Protein AF-0000000084370557 (afdb_homodimer)

Radius of gyration: 17.81 Å; Cα contacts (8 Å, |Δi|>4): 713; chains: 2; bounding box: 44×53×44 Å

pLDDT: mean 96.63, std 7.12, range [42.81, 98.94]

Foldseek 3Di:
DDAAEEEEAEAPLFVVLRVLLVVLVVVVVHHYHYPQPVHHDDLLVRLQVQLVVCLVPVRHAYEYEYAAQPNSQVNSVVHPSAAEDEDLALVVLLCCCAQVVHRYYYGHSNRHDSVRSNSSVVSNSPHHHQPDDDVDHSVVSVVVNVVVNVVSCVVVVD/DDAAEEEEAEAPLFVVLRVLLVVLVVVVVHHYHYPQPVHHDDLLVRLQVQLVVCLVPVRHAYEYEYAAQPNSQVNSVVHPSAAEDEDLALVVLLCCCAQVVHRYYYGHSNRHDSVRSNSSVVSNSPHHHQPDDDVDHSVVSVVVNVVVNVVSCVVVVD

Organism: NCBI:txid1354337

Solvent-accessible surface area (backbone atoms only — not comparable to full-atom values): 15348 Å² total; per-residue (Å²): 128,86,73,53,44,34,37,32,32,16,6,72,56,2,35,67,43,45,51,50,43,48,52,56,39,46,76,71,68,42,50,74,48,55,81,29,74,92,46,57,47,56,31,40,56,32,10,39,55,50,19,51,51,33,37,76,35,75,76,37,35,35,39,37,20,12,45,69,4,50,57,22,23,41,37,14,16,51,34,65,84,32,36,39,34,55,38,92,44,49,67,48,28,23,41,33,17,21,56,60,53,33,44,24,43,18,30,15,35,76,76,48,51,57,70,55,46,45,50,17,52,49,36,28,70,69,42,43,66,43,50,92,53,88,92,52,54,44,66,58,33,54,49,46,54,53,49,43,52,52,52,44,51,62,72,61,58,121,128,88,74,53,44,34,38,32,32,16,7,73,57,2,34,66,43,45,50,48,42,48,52,56,40,46,74,70,68,43,50,75,47,55,81,30,74,93,46,57,47,57,32,40,56,33,11,40,54,51,20,50,52,33,39,76,33,73,77,37,35,34,40,37,20,12,46,69,4,50,57,22,24,42,38,17,15,51,34,66,84,33,38,39,33,56,39,90,42,49,67,49,28,24,42,34,18,20,58,63,53,34,45,24,43,17,30,14,36,76,76,48,52,58,71,56,46,46,50,18,52,50,38,28,70,71,43,43,66,43,51,93,53,89,91,51,55,44,67,58,32,52,49,46,52,52,49,44,52,53,52,45,51,65,72,60,58,119

InterPro domains:
  IPR003500 Sugar-phosphate isomerase, RpiB/LacA/LacB family [PF02502] (6-132)
  IPR003500 Sugar-phosphate isomerase, RpiB/LacA/LacB family [PIRSF005384] (5-132)
  IPR003500 Sugar-phosphate isomerase, RpiB/LacA/LacB family [PTHR30345] (4-133)
  IPR003500 Sugar-phosphate isomerase, RpiB/LacA/LacB family [TIGR00689] (6-132)
  IPR036569 Sugar-phosphate isomerase, RpiB/LacA/LacB superfamily [G3DSA:3.40.1400.10] (1-141)
  IPR036569 Sugar-phosphate isomerase, RpiB/LacA/LacB superfamily [SSF89623] (5-135)

Nearest PDB structures (foldseek):
  1nn4-assembly1_A  TM=9.152E-01  e=2.620E-13  Escherichia coli
  2vvr-assembly1_A  TM=9.218E-01  e=1.579E-12  Escherichia coli K-12
  4lfk-assembly1_B  TM=9.090E-01  e=1.484E-12  Lacticaseibacillus rhamnosus Lc 705
  4lfk-assembly1_A  TM=9.296E-01  e=1.749E-10  Lacticaseibacillus rhamnosus Lc 705
  3k7p-assembly1_A  TM=8.519E-01  e=9.416E-11  Trypanosoma cruzi strain CL Brener

Secondary structure (DSSP, 8-state):
-PPPEEEEEE-GGGHHHHHHHHHHHHHTT-EEEETTTT----HHHHHHHHHHHHHH-TTSEEEEEESSSHHHHHHHTTSTT--EEE-SSHHHHHHHHHHH--SEEEEETTT--HHHHHHHHHHHHH--TT-S-SSS-HHHHHHHHHHHHHHHHHHH--/-PPPEEEEEE-GGGHHHHHHHHHHHHHTT-EEEETTTT----HHHHHHHHHHHHHH-TTSEEEEEESSSHHHHHHHTTSTT--EEE-SSHHHHHHHHHHH--SEEEEETTT--HHHHHHHHHHHHH--TT-S-SSS-HHHHHHHHHHHHHHHHHHH--

Structure (mmCIF, N/CA/C/O backbone):
data_AF-0000000084370557-model_v1
#
loop_
_entity.id
_entity.type
_entity.pdbx_description
1 polymer 'Ribose 5-phosphate isomerase B'
#
loop_
_atom_site.group_PDB
_atom_site.id
_atom_site.type_symbol
_atom_site.label_atom_id
_atom_site.label_alt_id
_atom_site.label_comp_id
_atom_site.label_asym_id
_atom_site.label_entity_id
_atom_site.label_seq_id
_atom_site.pdbx_PDB_ins_code
_atom_site.Cartn_x
_atom_site.Cartn_y
_atom_site.Cartn_z
_atom_site.occupancy
_atom_site.B_iso_or_equiv
_atom_site.auth_seq_id
_atom_site.auth_comp_id
_atom_site.auth_asym_id
_atom_site.auth_atom_id
_atom_site.pdbx_PDB_model_num
ATOM 1 N N . MET A 1 1 ? 9.086 25.75 12.047 1 47.47 1 MET A N 1
ATOM 2 C CA . MET A 1 1 ? 8.812 25.312 10.68 1 47.47 1 MET A CA 1
ATOM 3 C C . MET A 1 1 ? 7.312 25.141 10.453 1 47.47 1 MET A C 1
ATOM 5 O O . MET A 1 1 ? 6.602 24.641 11.328 1 47.47 1 MET A O 1
ATOM 9 N N . GLU A 1 2 ? 6.703 25.906 9.453 1 65.69 2 GLU A N 1
ATOM 10 C CA . GLU A 1 2 ? 5.258 25.922 9.258 1 65.69 2 GLU A CA 1
ATOM 11 C C . GLU A 1 2 ? 4.711 24.516 9.023 1 65.69 2 GLU A C 1
ATOM 13 O O . GLU A 1 2 ? 5.297 23.734 8.273 1 65.69 2 GLU A O 1
ATOM 18 N N . LYS A 1 3 ? 3.795 24.109 9.898 1 83.56 3 LYS A N 1
ATOM 19 C CA . LYS A 1 3 ? 3.188 22.781 9.797 1 83.56 3 LYS A CA 1
ATOM 20 C C . LYS A 1 3 ? 2.408 22.625 8.492 1 83.56 3 LYS A C 1
ATOM 22 O O . LYS A 1 3 ? 1.745 23.562 8.047 1 83.56 3 LYS A O 1
ATOM 27 N N . LYS A 1 4 ? 2.531 21.531 7.938 1 88.06 4 LYS A N 1
ATOM 28 C CA . LYS A 1 4 ? 1.896 21.234 6.656 1 88.06 4 LYS A CA 1
ATOM 29 C C . LYS A 1 4 ? 0.385 21.094 6.812 1 88.06 4 LYS A C 1
ATOM 31 O O . LYS A 1 4 ? -0.101 20.703 7.875 1 88.06 4 LYS A O 1
ATOM 36 N N . ILE A 1 5 ? -0.342 21.516 5.793 1 97.56 5 ILE A N 1
ATOM 37 C CA . ILE A 1 5 ? -1.774 21.25 5.719 1 97.56 5 ILE A CA 1
ATOM 38 C C . ILE A 1 5 ? -2.012 19.75 5.527 1 97.56 5 ILE A C 1
ATOM 40 O O . ILE A 1 5 ? -1.356 19.109 4.703 1 97.56 5 ILE A O 1
ATOM 44 N N . ILE A 1 6 ? -2.943 19.188 6.273 1 98.75 6 ILE A N 1
ATOM 45 C CA . ILE A 1 6 ? -3.26 17.766 6.211 1 98.75 6 ILE A CA 1
ATOM 46 C C . ILE A 1 6 ? -4.641 17.562 5.59 1 98.75 6 ILE A C 1
ATOM 48 O O . ILE A 1 6 ? -5.625 18.141 6.059 1 98.75 6 ILE A O 1
ATOM 52 N N . ILE A 1 7 ? -4.707 16.844 4.527 1 98.94 7 ILE A N 1
ATOM 53 C CA . ILE A 1 7 ? -5.957 16.422 3.898 1 98.94 7 ILE A CA 1
ATOM 54 C C . ILE A 1 7 ? -6.344 15.039 4.402 1 98.94 7 ILE A C 1
ATOM 56 O O . ILE A 1 7 ? -5.535 14.109 4.367 1 98.94 7 ILE A O 1
ATOM 60 N N . MET A 1 8 ? -7.59 14.867 4.902 1 98.75 8 MET A N 1
ATOM 61 C CA . MET A 1 8 ? -7.93 13.539 5.395 1 98.75 8 MET A CA 1
ATOM 62 C C . MET A 1 8 ? -9.32 13.125 4.93 1 98.75 8 MET A C 1
ATOM 64 O O . MET A 1 8 ? -10.133 13.969 4.547 1 98.75 8 MET A O 1
ATOM 68 N N . GLY A 1 9 ? -9.57 11.867 4.812 1 98.94 9 GLY A N 1
ATOM 69 C CA . GLY A 1 9 ? -10.852 11.25 4.5 1 98.94 9 GLY A CA 1
ATOM 70 C C . GLY A 1 9 ? -10.945 9.812 4.965 1 98.94 9 GLY A C 1
ATOM 71 O O . GLY A 1 9 ? -9.93 9.195 5.301 1 98.94 9 GLY A O 1
ATOM 72 N N . ALA A 1 10 ? -12.219 9.32 5.074 1 98.94 10 ALA A N 1
ATOM 73 C CA . ALA A 1 10 ? -12.414 7.953 5.562 1 98.94 10 ALA A CA 1
ATOM 74 C C . ALA A 1 10 ? -13.672 7.328 4.969 1 98.94 10 ALA A C 1
ATOM 76 O O . ALA A 1 10 ? -14.633 8.031 4.645 1 98.94 10 ALA A O 1
ATOM 77 N N . ASP A 1 11 ? -13.57 6.094 4.809 1 98.5 11 ASP A N 1
ATOM 78 C CA . ASP A 1 11 ? -14.805 5.336 4.582 1 98.5 11 ASP A CA 1
ATOM 79 C C . ASP A 1 11 ? -15.508 5.023 5.902 1 98.5 11 ASP A C 1
ATOM 81 O O . ASP A 1 11 ? -15.062 5.465 6.965 1 98.5 11 ASP A O 1
ATOM 85 N N . PRO A 1 12 ? -16.625 4.305 5.875 1 98.12 12 PRO A N 1
ATOM 86 C CA . PRO A 1 12 ? -17.359 4.074 7.117 1 98.12 12 PRO A CA 1
ATOM 87 C C . PRO A 1 12 ? -16.531 3.348 8.172 1 98.12 12 PRO A C 1
ATOM 89 O O . PRO A 1 12 ? -16.594 3.693 9.359 1 98.12 12 PRO A O 1
ATOM 92 N N . SER A 1 13 ? -15.734 2.4 7.773 1 97.81 13 SER A N 1
ATOM 93 C CA . SER A 1 13 ? -14.984 1.581 8.727 1 97.81 13 SER A CA 1
ATOM 94 C C . SER A 1 13 ? -13.828 2.365 9.344 1 97.81 13 SER A C 1
ATOM 96 O O . SER A 1 13 ? -13.344 2.02 10.422 1 97.81 13 SER A O 1
ATOM 98 N N . GLY A 1 14 ? -13.352 3.381 8.672 1 98.56 14 GLY A N 1
ATOM 99 C CA . GLY A 1 14 ? -12.227 4.168 9.156 1 98.56 14 GLY A CA 1
ATOM 100 C C . GLY A 1 14 ? -12.648 5.504 9.75 1 98.56 14 GLY A C 1
ATOM 101 O O . GLY A 1 14 ? -11.805 6.289 10.18 1 98.56 14 GLY A O 1
ATOM 102 N N . TYR A 1 15 ? -13.938 5.746 9.836 1 98.81 15 TYR A N 1
ATOM 103 C CA . TYR A 1 15 ? -14.453 7.078 10.125 1 98.81 15 TYR A CA 1
ATOM 104 C C . TYR A 1 15 ? -14.125 7.492 11.555 1 98.81 15 TYR A C 1
ATOM 106 O O . TYR A 1 15 ? -13.656 8.609 11.789 1 98.81 15 TYR A O 1
ATOM 114 N N . GLU A 1 16 ? -14.32 6.664 12.5 1 98.62 16 GLU A N 1
ATOM 115 C CA . GLU A 1 16 ? -14.031 6.973 13.898 1 98.62 16 GLU A CA 1
ATOM 116 C C . GLU A 1 16 ? -12.531 7.16 14.125 1 98.62 16 GLU A C 1
ATOM 118 O O . GLU A 1 16 ? -12.117 8.047 14.875 1 98.62 16 GLU A O 1
ATOM 123 N N . LEU A 1 17 ? -11.773 6.305 13.508 1 98.88 17 LEU A N 1
ATOM 124 C CA . LEU A 1 17 ? -10.32 6.434 13.609 1 98.88 17 LEU A CA 1
ATOM 125 C C . LEU A 1 17 ? -9.852 7.773 13.055 1 98.88 17 LEU A C 1
ATOM 127 O O . LEU A 1 17 ? -9.008 8.438 13.648 1 98.88 17 LEU A O 1
ATOM 131 N N . LYS A 1 18 ? -10.398 8.133 11.875 1 98.88 18 LYS A N 1
ATOM 132 C CA . LYS A 1 18 ? -10.086 9.422 11.273 1 98.88 18 LYS A CA 1
ATOM 133 C C . LYS A 1 18 ? -10.398 10.562 12.242 1 98.88 18 LYS A C 1
ATOM 135 O O . LYS A 1 18 ? -9.586 11.477 12.422 1 98.88 18 LYS A O 1
ATOM 140 N N . ASN A 1 19 ? -11.523 10.523 12.852 1 98.88 19 ASN A N 1
ATOM 141 C CA . ASN A 1 19 ? -11.93 11.586 13.766 1 98.88 19 ASN A CA 1
ATOM 142 C C . ASN A 1 19 ? -10.992 11.672 14.977 1 98.88 19 ASN A C 1
ATOM 144 O O . ASN A 1 19 ? -10.688 12.766 15.445 1 98.88 19 ASN A O 1
ATOM 148 N N . SER A 1 20 ? -10.602 10.547 15.5 1 98.88 20 SER A N 1
ATOM 149 C CA . SER A 1 20 ? -9.648 10.523 16.609 1 98.88 20 SER A CA 1
ATOM 150 C C . SER A 1 20 ? -8.328 11.172 16.219 1 98.88 20 SER A C 1
ATOM 152 O O . SER A 1 20 ? -7.785 11.984 16.953 1 98.88 20 SER A O 1
ATOM 154 N N . VAL A 1 21 ? -7.816 10.781 15.062 1 98.88 21 VAL A N 1
ATOM 155 C CA . VAL A 1 21 ? -6.559 11.336 14.57 1 98.88 21 VAL A CA 1
ATOM 156 C C . VAL A 1 21 ? -6.719 12.828 14.312 1 98.88 21 VAL A C 1
ATOM 158 O O . VAL A 1 21 ? -5.816 13.617 14.617 1 98.88 21 VAL A O 1
ATOM 161 N N . LYS A 1 22 ? -7.836 13.203 13.742 1 98.81 22 LYS A N 1
ATOM 162 C CA . LYS A 1 22 ? -8.125 14.617 13.492 1 98.81 22 LYS A CA 1
ATOM 163 C C . LYS A 1 22 ? -8.055 15.43 14.781 1 98.81 22 LYS A C 1
ATOM 165 O O . LYS A 1 22 ? -7.398 16.469 14.828 1 98.81 22 LYS A O 1
ATOM 170 N N . GLU A 1 23 ? -8.711 14.969 15.766 1 98.69 23 GLU A N 1
ATOM 171 C CA . GLU A 1 23 ? -8.711 15.664 17.047 1 98.69 23 GLU A CA 1
ATOM 172 C C . GLU A 1 23 ? -7.297 15.773 17.609 1 98.69 23 GLU A C 1
ATOM 174 O O . GLU A 1 23 ? -6.91 16.828 18.125 1 98.69 23 GLU A O 1
ATOM 179 N N . HIS A 1 24 ? -6.586 14.703 17.562 1 98.81 24 HIS A N 1
ATOM 180 C CA . HIS A 1 24 ? -5.211 14.648 18.047 1 98.81 24 HIS A CA 1
ATOM 181 C C . HIS A 1 24 ? -4.348 15.703 17.359 1 98.81 24 HIS A C 1
ATOM 183 O O . HIS A 1 24 ? -3.582 16.406 18.016 1 98.81 24 HIS A O 1
ATOM 189 N N . LEU A 1 25 ? -4.473 15.82 16.031 1 98.5 25 LEU A N 1
ATOM 190 C CA . LEU A 1 25 ? -3.629 16.719 15.25 1 98.5 25 LEU A CA 1
ATOM 191 C C . LEU A 1 25 ? -4.078 18.172 15.414 1 98.5 25 LEU A C 1
ATOM 193 O O . LEU A 1 25 ? -3.256 19.078 15.398 1 98.5 25 LEU A O 1
ATOM 197 N N . LEU A 1 26 ? -5.402 18.375 15.508 1 98.44 26 LEU A N 1
ATOM 198 C CA . LEU A 1 26 ? -5.898 19.703 15.805 1 98.44 26 LEU A CA 1
ATOM 199 C C . LEU A 1 26 ? -5.324 20.219 17.125 1 98.44 26 LEU A C 1
ATOM 201 O O . LEU A 1 26 ? -4.945 21.391 17.219 1 98.44 26 LEU A O 1
ATOM 205 N N . ALA A 1 27 ? -5.266 19.391 18.094 1 98.12 27 ALA A N 1
ATOM 206 C CA . ALA A 1 27 ? -4.707 19.75 19.391 1 98.12 27 ALA A CA 1
ATOM 207 C C . ALA A 1 27 ? -3.232 20.125 19.281 1 98.12 27 ALA A C 1
ATOM 209 O O . ALA A 1 27 ? -2.697 20.844 20.125 1 98.12 27 ALA A O 1
ATOM 210 N N . LYS A 1 28 ? -2.578 19.672 18.297 1 97.38 28 LYS A N 1
ATOM 211 C CA . LYS A 1 28 ? -1.174 19.984 18.047 1 97.38 28 LYS A CA 1
ATOM 212 C C . LYS A 1 28 ? -1.031 21.141 17.047 1 97.38 28 LYS A C 1
ATOM 214 O O . LYS A 1 28 ? 0.064 21.391 16.547 1 97.38 28 LYS A O 1
ATOM 219 N N . ASN A 1 29 ? -2.121 21.734 16.609 1 96.75 29 ASN A N 1
ATOM 220 C CA . ASN A 1 29 ? -2.191 22.969 15.828 1 96.75 29 ASN A CA 1
ATOM 221 C C . ASN A 1 29 ? -1.896 22.719 14.352 1 96.75 29 ASN A C 1
ATOM 223 O O . ASN A 1 29 ? -1.297 23.562 13.68 1 96.75 29 ASN A O 1
ATOM 227 N N . TYR A 1 30 ? -2.193 21.5 13.867 1 98 30 TYR A N 1
ATOM 228 C CA . TYR A 1 30 ? -2.186 21.266 12.43 1 98 30 TYR A CA 1
ATOM 229 C C . TYR A 1 30 ? -3.451 21.828 11.781 1 98 30 TYR A C 1
ATOM 231 O O . TYR A 1 30 ? -4.504 21.891 12.414 1 98 30 TYR A O 1
ATOM 239 N N . THR A 1 31 ? -3.285 22.281 10.531 1 98.12 31 THR A N 1
ATOM 240 C CA . THR A 1 31 ? -4.453 22.609 9.719 1 98.12 31 THR A CA 1
ATOM 241 C C . THR A 1 31 ? -4.988 21.375 9.016 1 98.12 31 THR A C 1
ATOM 243 O O . THR A 1 31 ? -4.25 20.703 8.289 1 98.12 31 THR A O 1
ATOM 246 N N . ILE A 1 32 ? -6.289 21.094 9.242 1 98.31 32 ILE A N 1
ATOM 247 C CA . ILE A 1 32 ? -6.863 19.859 8.727 1 98.31 32 ILE A CA 1
ATOM 248 C C . ILE A 1 32 ? -7.977 20.188 7.734 1 98.31 32 ILE A C 1
ATOM 250 O O . ILE A 1 32 ? -8.867 20.984 8.031 1 98.31 32 ILE A O 1
ATOM 254 N N . LYS A 1 33 ? -7.898 19.688 6.602 1 98.62 33 LYS A N 1
ATOM 255 C CA . LYS A 1 33 ? -9 19.625 5.652 1 98.62 33 LYS A CA 1
ATOM 256 C C . LYS A 1 33 ? -9.562 18.203 5.547 1 98.62 33 LYS A C 1
ATOM 258 O O . LYS A 1 33 ? -8.977 17.359 4.867 1 98.62 33 LYS A O 1
ATOM 263 N N . ASP A 1 34 ? -10.695 18.016 6.117 1 98.81 34 ASP A N 1
ATOM 264 C CA . ASP A 1 34 ? -11.375 16.734 6.148 1 98.81 34 ASP A CA 1
ATOM 265 C C . ASP A 1 34 ? -12.438 16.641 5.055 1 98.81 34 ASP A C 1
ATOM 267 O O . ASP A 1 34 ? -13.516 17.234 5.18 1 98.81 34 ASP A O 1
ATOM 271 N N . ILE A 1 35 ? -12.258 15.844 4.059 1 98.81 35 ILE A N 1
ATOM 272 C CA . ILE A 1 35 ? -13.172 15.805 2.922 1 98.81 35 ILE A CA 1
ATOM 273 C C . ILE A 1 35 ? -14.398 14.961 3.27 1 98.81 35 ILE A C 1
ATOM 275 O O . ILE A 1 35 ? -15.336 14.875 2.48 1 98.81 35 ILE A O 1
ATOM 279 N N . THR A 1 36 ? -14.375 14.32 4.383 1 98.88 36 THR A N 1
ATOM 280 C CA . THR A 1 36 ? -15.508 13.523 4.824 1 98.88 36 THR A CA 1
ATOM 281 C C . THR A 1 36 ? -16.094 14.07 6.121 1 98.88 36 THR A C 1
ATOM 283 O O . THR A 1 36 ? -16.562 13.312 6.969 1 98.88 36 THR A O 1
ATOM 286 N N . GLU A 1 37 ? -15.945 15.305 6.352 1 97.88 37 GLU A N 1
ATOM 287 C CA . GLU A 1 37 ? -16.453 15.961 7.555 1 97.88 37 GLU A CA 1
ATOM 288 C C . GLU A 1 37 ? -17.953 15.719 7.73 1 97.88 37 GLU A C 1
ATOM 290 O O . GLU A 1 37 ? -18.422 15.547 8.852 1 97.88 37 GLU A O 1
ATOM 295 N N . SER A 1 38 ? -18.688 15.68 6.66 1 97.75 38 SER A N 1
ATOM 296 C CA . SER A 1 38 ? -20.141 15.562 6.703 1 97.75 38 SER A CA 1
ATOM 297 C C . SER A 1 38 ? -20.562 14.102 6.707 1 97.75 38 SER A C 1
ATOM 299 O O . SER A 1 38 ? -21.766 13.805 6.754 1 97.75 38 SER A O 1
ATOM 301 N N . GLY A 1 39 ? -19.656 13.156 6.617 1 98.31 39 GLY A N 1
ATOM 302 C CA . GLY A 1 39 ? -19.953 11.727 6.609 1 98.31 39 GLY A CA 1
ATOM 303 C C . GLY A 1 39 ? -19.016 10.938 5.719 1 98.31 39 GLY A C 1
ATOM 304 O O . GLY A 1 39 ? -18.469 11.469 4.746 1 98.31 39 GLY A O 1
ATOM 305 N N . PRO A 1 40 ? -18.906 9.719 6.043 1 98.31 40 PRO A N 1
ATOM 306 C CA . PRO A 1 40 ? -18 8.883 5.262 1 98.31 40 PRO A CA 1
ATOM 307 C C . PRO A 1 40 ? -18.5 8.633 3.84 1 98.31 40 PRO A C 1
ATOM 309 O O . PRO A 1 40 ? -19.688 8.773 3.568 1 98.31 40 PRO A O 1
ATOM 312 N N . ILE A 1 41 ? -17.594 8.406 2.924 1 98.12 41 ILE A N 1
ATOM 313 C CA . ILE A 1 41 ? -17.859 7.934 1.571 1 98.12 41 ILE A CA 1
ATOM 314 C C . ILE A 1 41 ? -17.078 6.648 1.302 1 98.12 41 ILE A C 1
ATOM 316 O O . ILE A 1 41 ? -16.391 6.145 2.184 1 98.12 41 ILE A O 1
ATOM 320 N N . GLY A 1 42 ? -17.25 6.051 0.116 1 97.5 42 GLY A N 1
ATOM 321 C CA . GLY A 1 42 ? -16.578 4.805 -0.197 1 97.5 42 GLY A CA 1
ATOM 322 C C . GLY A 1 42 ? -15.062 4.941 -0.213 1 97.5 42 GLY A C 1
ATOM 323 O O . GLY A 1 42 ? -14.531 6.004 -0.535 1 97.5 42 GLY A O 1
ATOM 324 N N . TYR A 1 43 ? -14.398 3.877 0.16 1 98.31 43 TYR A N 1
ATOM 325 C CA . TYR A 1 43 ? -12.953 3.924 0.298 1 98.31 43 TYR A CA 1
ATOM 326 C C . TYR A 1 43 ? -12.289 4.344 -1.01 1 98.31 43 TYR A C 1
ATOM 328 O O . TYR A 1 43 ? -11.281 5.047 -1.005 1 98.31 43 TYR A O 1
ATOM 336 N N . CYS A 1 44 ? -12.797 3.828 -2.145 1 98.31 44 CYS A N 1
ATOM 337 C CA . CYS A 1 44 ? -12.211 4.172 -3.436 1 98.31 44 CYS A CA 1
ATOM 338 C C . CYS A 1 44 ? -12.273 5.676 -3.682 1 98.31 44 CYS A C 1
ATOM 340 O O . CYS A 1 44 ? -11.305 6.277 -4.145 1 98.31 44 CYS A O 1
ATOM 342 N N . ASP A 1 45 ? -13.398 6.277 -3.363 1 98.38 45 ASP A N 1
ATOM 343 C CA . ASP A 1 45 ? -13.586 7.715 -3.525 1 98.38 45 ASP A CA 1
ATOM 344 C C . ASP A 1 45 ? -12.68 8.5 -2.576 1 98.38 45 ASP A C 1
ATOM 346 O O . ASP A 1 45 ? -12.172 9.562 -2.93 1 98.38 45 ASP A O 1
ATOM 350 N N . VAL A 1 46 ? -12.539 7.984 -1.375 1 98.88 46 VAL A N 1
ATOM 351 C CA . VAL A 1 46 ? -11.648 8.625 -0.416 1 98.88 46 VAL A CA 1
ATOM 352 C C . VAL A 1 46 ? -10.234 8.695 -0.989 1 98.88 46 VAL A C 1
ATOM 354 O O . VAL A 1 46 ? -9.625 9.773 -1.035 1 98.88 46 VAL A O 1
ATOM 357 N N . GLY A 1 47 ? -9.688 7.504 -1.368 1 98.88 47 GLY A N 1
ATOM 358 C CA . GLY A 1 47 ? -8.352 7.465 -1.946 1 98.88 47 GLY A CA 1
ATOM 359 C C . GLY A 1 47 ? -8.211 8.344 -3.174 1 98.88 47 GLY A C 1
ATOM 360 O O . GLY A 1 47 ? -7.199 9.039 -3.334 1 98.88 47 GLY A O 1
ATOM 361 N N . ASP A 1 48 ? -9.211 8.328 -4.012 1 98.81 48 ASP A N 1
ATOM 362 C CA . ASP A 1 48 ? -9.219 9.102 -5.25 1 98.81 48 ASP A CA 1
ATOM 363 C C . ASP A 1 48 ? -9.164 10.602 -4.969 1 98.81 48 ASP A C 1
ATOM 365 O O . ASP A 1 48 ? -8.305 11.305 -5.508 1 98.81 48 ASP A O 1
ATOM 369 N N . LYS A 1 49 ? -10.055 11.086 -4.105 1 98.81 49 LYS A N 1
ATOM 370 C CA . LYS A 1 49 ? -10.18 12.516 -3.842 1 98.81 49 LYS A CA 1
ATOM 371 C C . LYS A 1 49 ? -8.977 13.039 -3.072 1 98.81 49 LYS A C 1
ATOM 373 O O . LYS A 1 49 ? -8.422 14.086 -3.414 1 98.81 49 LYS A O 1
ATOM 378 N N . VAL A 1 50 ? -8.539 12.344 -2.031 1 98.88 50 VAL A N 1
ATOM 379 C CA . VAL A 1 50 ? -7.363 12.773 -1.287 1 98.88 50 VAL A CA 1
ATOM 380 C C . VAL A 1 50 ? -6.129 12.695 -2.188 1 98.88 50 VAL A C 1
ATOM 382 O O . VAL A 1 50 ? -5.305 13.617 -2.197 1 98.88 50 VAL A O 1
ATOM 385 N N . GLY A 1 51 ? -5.984 11.578 -2.932 1 98.75 51 GLY A N 1
ATOM 386 C CA . GLY A 1 51 ? -4.879 11.422 -3.861 1 98.75 51 GLY A CA 1
ATOM 387 C C . GLY A 1 51 ? -4.809 12.531 -4.895 1 98.75 51 GLY A C 1
ATOM 388 O O . GLY A 1 51 ? -3.729 13.039 -5.195 1 98.75 51 GLY A O 1
ATOM 389 N N . GLU A 1 52 ? -5.949 12.867 -5.426 1 98.62 52 GLU A N 1
ATOM 390 C CA . GLU A 1 52 ? -6.008 13.938 -6.41 1 98.62 52 GLU A CA 1
ATOM 391 C C . GLU A 1 52 ? -5.504 15.258 -5.828 1 98.62 52 GLU A C 1
ATOM 393 O O . GLU A 1 52 ? -4.719 15.961 -6.465 1 98.62 52 GLU A O 1
ATOM 398 N N . ILE A 1 53 ? -5.992 15.609 -4.656 1 98.75 53 ILE A N 1
ATOM 399 C CA . ILE A 1 53 ? -5.594 16.859 -4 1 98.75 53 ILE A CA 1
ATOM 400 C C . ILE A 1 53 ? -4.086 16.844 -3.748 1 98.75 53 ILE A C 1
ATOM 402 O O . ILE A 1 53 ? -3.398 17.828 -4.031 1 98.75 53 ILE A O 1
ATOM 406 N N . ILE A 1 54 ? -3.566 15.758 -3.262 1 98.62 54 ILE A N 1
ATOM 407 C CA . ILE A 1 54 ? -2.145 15.656 -2.955 1 98.62 54 ILE A CA 1
ATOM 408 C C . ILE A 1 54 ? -1.331 15.742 -4.246 1 98.62 54 ILE A C 1
ATOM 410 O O . ILE A 1 54 ? -0.259 16.344 -4.27 1 98.62 54 ILE A O 1
ATOM 414 N N . SER A 1 55 ? -1.796 15.055 -5.293 1 98.06 55 SER A N 1
ATOM 415 C CA . SER A 1 55 ? -1.121 15.086 -6.586 1 98.06 55 SER A CA 1
ATOM 416 C C . SER A 1 55 ? -0.944 16.516 -7.082 1 98.06 55 SER A C 1
ATOM 418 O O . SER A 1 55 ? 0.098 16.859 -7.645 1 98.06 55 SER A O 1
ATOM 420 N N . GLU A 1 56 ? -1.927 17.344 -6.855 1 97.62 56 GLU A N 1
ATOM 421 C CA . GLU A 1 56 ? -1.94 18.734 -7.324 1 97.62 56 GLU A CA 1
ATOM 422 C C . GLU A 1 56 ? -1.21 19.641 -6.352 1 97.62 56 GLU A C 1
ATOM 424 O O . GLU A 1 56 ? -0.748 20.719 -6.734 1 97.62 56 GLU A O 1
ATOM 429 N N . HIS A 1 57 ? -1.164 19.266 -5.113 1 97.56 57 HIS A N 1
ATOM 430 C CA . HIS A 1 57 ? -0.566 20.062 -4.051 1 97.56 57 HIS A CA 1
ATOM 431 C C . HIS A 1 57 ? 0.475 19.266 -3.279 1 97.56 57 HIS A C 1
ATOM 433 O O . HIS A 1 57 ? 0.232 18.859 -2.139 1 97.56 57 HIS A O 1
ATOM 439 N N . PRO A 1 58 ? 1.617 19.141 -3.916 1 94.12 58 PRO A N 1
ATOM 440 C CA . PRO A 1 58 ? 2.654 18.297 -3.33 1 94.12 58 PRO A CA 1
ATOM 441 C C . PRO A 1 58 ? 3.141 18.812 -1.975 1 94.12 58 PRO A C 1
ATOM 443 O O . PRO A 1 58 ? 3.861 18.094 -1.267 1 94.12 58 PRO A O 1
ATOM 446 N N . GLU A 1 59 ? 2.756 20 -1.582 1 95.56 59 GLU A N 1
ATOM 447 C CA . GLU A 1 59 ? 3.154 20.547 -0.294 1 95.56 59 GLU A CA 1
ATOM 448 C C . GLU A 1 59 ? 2.256 20.047 0.83 1 95.56 59 GLU A C 1
ATOM 450 O O . GLU A 1 59 ? 2.574 20.203 2.01 1 95.56 59 GLU A O 1
ATOM 455 N N . TYR A 1 60 ? 1.062 19.469 0.524 1 98.19 60 TYR A N 1
ATOM 456 C CA . TYR A 1 60 ? 0.143 18.938 1.523 1 98.19 60 TYR A CA 1
ATOM 457 C C . TYR A 1 60 ? 0.51 17.5 1.889 1 98.19 60 TYR A C 1
ATOM 459 O O . TYR A 1 60 ? 1.329 16.875 1.215 1 98.19 60 TYR A O 1
ATOM 467 N N . VAL A 1 61 ? -0.031 17.016 3.008 1 98.69 61 VAL A N 1
ATOM 468 C CA . VAL A 1 61 ? 0.086 15.633 3.457 1 98.69 61 VAL A CA 1
ATOM 469 C C . VAL A 1 61 ? -1.3 14.992 3.531 1 98.69 61 VAL A C 1
ATOM 471 O O . VAL A 1 61 ? -2.271 15.648 3.922 1 98.69 61 VAL A O 1
ATOM 474 N N . GLY A 1 62 ? -1.378 13.805 3.115 1 98.88 62 GLY A N 1
ATOM 475 C CA . GLY A 1 62 ? -2.656 13.109 3.15 1 98.88 62 GLY A CA 1
ATOM 476 C C . GLY A 1 62 ? -2.711 12.008 4.195 1 98.88 62 GLY A C 1
ATOM 477 O O . GLY A 1 62 ? -1.74 11.273 4.379 1 98.88 62 GLY A O 1
ATOM 478 N N . PHE A 1 63 ? -3.801 11.898 4.93 1 98.94 63 PHE A N 1
ATOM 479 C CA . PHE A 1 63 ? -4.148 10.766 5.77 1 98.94 63 PHE A CA 1
ATOM 480 C C . PHE A 1 63 ? -5.488 10.164 5.352 1 98.94 63 PHE A C 1
ATOM 482 O O . PHE A 1 63 ? -6.492 10.875 5.277 1 98.94 63 PHE A O 1
ATOM 489 N N . ALA A 1 64 ? -5.531 8.922 5.055 1 98.94 64 ALA A N 1
ATOM 490 C CA . ALA A 1 64 ? -6.766 8.273 4.621 1 98.94 64 ALA A CA 1
ATOM 491 C C . ALA A 1 64 ? -7.027 7.004 5.426 1 98.94 64 ALA A C 1
ATOM 493 O O . ALA A 1 64 ? -6.094 6.348 5.883 1 98.94 64 ALA A O 1
ATOM 494 N N . PHE A 1 65 ? -8.312 6.672 5.613 1 98.88 65 PHE A N 1
ATOM 495 C CA . PHE A 1 65 ? -8.695 5.602 6.527 1 98.88 65 PHE A CA 1
ATOM 496 C C . PHE A 1 65 ? -9.789 4.734 5.914 1 98.88 65 PHE A C 1
ATOM 498 O O . PHE A 1 65 ? -10.758 5.254 5.34 1 98.88 65 PHE A O 1
ATOM 505 N N . CYS A 1 66 ? -9.672 3.498 6.035 1 98.56 66 CYS A N 1
ATOM 506 C CA . CYS A 1 66 ? -10.711 2.531 5.707 1 98.56 66 CYS A CA 1
ATOM 507 C C . CYS A 1 66 ? -10.633 1.316 6.625 1 98.56 66 CYS A C 1
ATOM 509 O O . CYS A 1 66 ? -10.172 1.42 7.762 1 98.56 66 CYS A O 1
ATOM 511 N N . GLY A 1 67 ? -11.219 0.225 6.297 1 97.44 67 GLY A N 1
ATOM 512 C CA . GLY A 1 67 ? -11.18 -0.927 7.184 1 97.44 67 GLY A CA 1
ATOM 513 C C . GLY A 1 67 ? -9.773 -1.407 7.48 1 97.44 67 GLY A C 1
ATOM 514 O O . GLY A 1 67 ? -9.406 -1.57 8.648 1 97.44 67 GLY A O 1
ATOM 515 N N . THR A 1 68 ? -8.961 -1.532 6.453 1 97.81 68 THR A N 1
ATOM 516 C CA . THR A 1 68 ? -7.602 -2.031 6.621 1 97.81 68 THR A CA 1
ATOM 517 C C . THR A 1 68 ? -6.582 -0.965 6.23 1 97.81 68 THR A C 1
ATOM 519 O O . THR A 1 68 ? -5.387 -1.118 6.488 1 97.81 68 THR A O 1
ATOM 522 N N . GLY A 1 69 ? -7 0.06 5.633 1 98.38 69 GLY A N 1
ATOM 523 C CA . GLY A 1 69 ? -6.113 1.057 5.047 1 98.38 69 GLY A CA 1
ATOM 524 C C . GLY A 1 69 ? -5.691 0.721 3.631 1 98.38 69 GLY A C 1
ATOM 525 O O . GLY A 1 69 ? -5.148 1.57 2.922 1 98.38 69 GLY A O 1
ATOM 526 N N . MET A 1 70 ? -5.965 -0.439 3.168 1 98.38 70 MET A N 1
ATOM 527 C CA . MET A 1 70 ? -5.465 -0.967 1.902 1 98.38 70 MET A CA 1
ATOM 528 C C . MET A 1 70 ? -6.203 -0.343 0.723 1 98.38 70 MET A C 1
ATOM 530 O O . MET A 1 70 ? -5.574 0.144 -0.22 1 98.38 70 MET A O 1
ATOM 534 N N . GLY A 1 71 ? -7.512 -0.346 0.772 1 98.5 71 GLY A N 1
ATOM 535 C CA . GLY A 1 71 ? -8.305 0.156 -0.336 1 98.5 71 GLY A CA 1
ATOM 536 C C . GLY A 1 71 ? -8.023 1.61 -0.663 1 98.5 71 GLY A C 1
ATOM 537 O O . GLY A 1 71 ? -7.816 1.962 -1.826 1 98.5 71 GLY A O 1
ATOM 538 N N . VAL A 1 72 ? -8.023 2.475 0.375 1 98.88 72 VAL A N 1
ATOM 539 C CA . VAL A 1 72 ? -7.758 3.895 0.158 1 98.88 72 VAL A CA 1
ATOM 540 C C . VAL A 1 72 ? -6.348 4.078 -0.399 1 98.88 72 VAL A C 1
ATOM 542 O O . VAL A 1 72 ? -6.094 5.004 -1.171 1 98.88 72 VAL A O 1
ATOM 545 N N . SER A 1 73 ? -5.387 3.301 0.07 1 98.88 73 SER A N 1
ATOM 546 C CA . SER A 1 73 ? -4.004 3.387 -0.39 1 98.88 73 SER A CA 1
ATOM 547 C C . SER A 1 73 ? -3.887 3 -1.86 1 98.88 73 SER A C 1
ATOM 549 O O . SER A 1 73 ? -3.219 3.688 -2.637 1 98.88 73 SER A O 1
ATOM 551 N N . ILE A 1 74 ? -4.484 1.868 -2.264 1 98.88 74 ILE A N 1
ATOM 552 C CA . ILE A 1 74 ? -4.43 1.405 -3.645 1 98.88 74 ILE A CA 1
ATOM 553 C C . ILE A 1 74 ? -5.008 2.475 -4.57 1 98.88 74 ILE A C 1
ATOM 555 O O . ILE A 1 74 ? -4.402 2.818 -5.586 1 98.88 74 ILE A O 1
ATOM 559 N N . SER A 1 75 ? -6.18 3.004 -4.184 1 98.81 75 SER A N 1
ATOM 560 C CA . SER A 1 75 ? -6.824 4.043 -4.977 1 98.81 75 SER A CA 1
ATOM 561 C C . SER A 1 75 ? -5.949 5.289 -5.078 1 98.81 75 SER A C 1
ATOM 563 O O . SER A 1 75 ? -5.785 5.855 -6.16 1 98.81 75 SER A O 1
ATOM 565 N N . ALA A 1 76 ? -5.398 5.738 -3.971 1 98.81 76 ALA A N 1
ATOM 566 C CA . ALA A 1 76 ? -4.578 6.945 -3.928 1 98.81 76 ALA A CA 1
ATOM 567 C C . ALA A 1 76 ? -3.332 6.793 -4.793 1 98.81 76 ALA A C 1
ATOM 569 O O . ALA A 1 76 ? -2.941 7.727 -5.5 1 98.81 76 ALA A O 1
ATOM 570 N N . ASN A 1 77 ? -2.682 5.637 -4.793 1 98.75 77 ASN A N 1
ATOM 571 C CA . ASN A 1 77 ? -1.402 5.418 -5.457 1 98.75 77 ASN A CA 1
ATOM 572 C C . ASN A 1 77 ? -1.568 5.328 -6.973 1 98.75 77 ASN A C 1
ATOM 574 O O . ASN A 1 77 ? -0.581 5.297 -7.711 1 98.75 77 ASN A O 1
ATOM 578 N N . LYS A 1 78 ? -2.818 5.312 -7.434 1 98.5 78 LYS A N 1
ATOM 579 C CA . LYS A 1 78 ? -3.045 5.383 -8.875 1 98.5 78 LYS A CA 1
ATOM 580 C C . LYS A 1 78 ? -2.713 6.77 -9.414 1 98.5 78 LYS A C 1
ATOM 582 O O . LYS A 1 78 ? -2.547 6.949 -10.625 1 98.5 78 LYS A O 1
ATOM 587 N N . HIS A 1 79 ? -2.627 7.797 -8.586 1 98.25 79 HIS A N 1
ATOM 588 C CA . HIS A 1 79 ? -2.365 9.164 -9.008 1 98.25 79 HIS A CA 1
ATOM 589 C C . HIS A 1 79 ? -0.868 9.43 -9.125 1 98.25 79 HIS A C 1
ATOM 591 O O . HIS A 1 79 ? -0.084 8.961 -8.297 1 98.25 79 HIS A O 1
ATOM 597 N N . LYS A 1 80 ? -0.494 10.141 -10.156 1 97.12 80 LYS A N 1
ATOM 598 C CA . LYS A 1 80 ? 0.878 10.625 -10.281 1 97.12 80 LYS A CA 1
ATOM 599 C C . LYS A 1 80 ? 1.261 11.508 -9.094 1 97.12 80 LYS A C 1
ATOM 601 O O . LYS A 1 80 ? 0.437 12.273 -8.594 1 97.12 80 LYS A O 1
ATOM 606 N N . ASN A 1 81 ? 2.496 11.359 -8.586 1 97.75 81 ASN A N 1
ATOM 607 C CA . ASN A 1 81 ? 3.072 12.172 -7.516 1 97.75 81 ASN A CA 1
ATOM 608 C C . ASN A 1 81 ? 2.441 11.852 -6.164 1 97.75 81 ASN A C 1
ATOM 610 O O . ASN A 1 81 ? 2.533 12.641 -5.227 1 97.75 81 ASN A O 1
ATOM 614 N N . VAL A 1 82 ? 1.717 10.805 -6.062 1 98.75 82 VAL A N 1
ATOM 615 C CA . VAL A 1 82 ? 1.158 10.352 -4.793 1 98.75 82 VAL A CA 1
ATOM 616 C C . VAL A 1 82 ? 1.881 9.086 -4.336 1 98.75 82 VAL A C 1
ATOM 618 O O . VAL A 1 82 ? 2 8.117 -5.094 1 98.75 82 VAL A O 1
ATOM 621 N N . TYR A 1 83 ? 2.352 9.055 -3.205 1 98.88 83 TYR A N 1
ATOM 622 C CA . TYR A 1 83 ? 3.037 7.945 -2.551 1 98.88 83 TYR A CA 1
ATOM 623 C C . TYR A 1 83 ? 2.404 7.633 -1.199 1 98.88 83 TYR A C 1
ATOM 625 O O . TYR A 1 83 ? 2.852 8.141 -0.167 1 98.88 83 TYR A O 1
ATOM 633 N N . CYS A 1 84 ? 1.44 6.773 -1.234 1 98.94 84 CYS A N 1
ATOM 634 C CA . CYS A 1 84 ? 0.672 6.457 -0.036 1 98.94 84 CYS A CA 1
ATOM 635 C C . CYS A 1 84 ? 1.179 5.176 0.613 1 98.94 84 CYS A C 1
ATOM 637 O O . CYS A 1 84 ? 1.178 4.113 -0.014 1 98.94 84 CYS A O 1
ATOM 639 N N . GLY A 1 85 ? 1.642 5.258 1.824 1 98.62 85 GLY A N 1
ATOM 640 C CA . GLY A 1 85 ? 2.01 4.094 2.613 1 98.62 85 GLY A CA 1
ATOM 641 C C . GLY A 1 85 ? 0.864 3.553 3.449 1 98.62 85 GLY A C 1
ATOM 642 O O . GLY A 1 85 ? 0.195 4.309 4.156 1 98.62 85 GLY A O 1
ATOM 643 N N . VAL A 1 86 ? 0.571 2.328 3.361 1 98.38 86 VAL A N 1
ATOM 644 C CA . VAL A 1 86 ? -0.329 1.649 4.285 1 98.38 86 VAL A CA 1
ATOM 645 C C . VAL A 1 86 ? 0.475 1.022 5.426 1 98.38 86 VAL A C 1
ATOM 647 O O . VAL A 1 86 ? 1.421 0.27 5.184 1 98.38 86 VAL A O 1
ATOM 650 N N . CYS A 1 87 ? 0.173 1.369 6.629 1 98.44 87 CYS A N 1
ATOM 651 C CA . CYS A 1 87 ? 1.004 0.95 7.754 1 98.44 87 CYS A CA 1
ATOM 652 C C . CYS A 1 87 ? 0.15 0.382 8.883 1 98.44 87 CYS A C 1
ATOM 654 O O . CYS A 1 87 ? -0.966 0.849 9.117 1 98.44 87 CYS A O 1
ATOM 656 N N . GLU A 1 88 ? 0.731 -0.575 9.539 1 97.94 88 GLU A N 1
ATOM 657 C CA . GLU A 1 88 ? 0.065 -1.214 10.672 1 97.94 88 GLU A CA 1
ATOM 658 C C . GLU A 1 88 ? 0.856 -1.016 11.961 1 97.94 88 GLU A C 1
ATOM 660 O O . GLU A 1 88 ? 0.479 -1.536 13.016 1 97.94 88 GLU A O 1
ATOM 665 N N . SER A 1 89 ? 1.955 -0.294 11.898 1 98 89 SER A N 1
ATOM 666 C CA . SER A 1 89 ? 2.807 -0.097 13.07 1 98 89 SER A CA 1
ATOM 667 C C . SER A 1 89 ? 3.428 1.297 13.07 1 98 89 SER A C 1
ATOM 669 O O . SER A 1 89 ? 3.498 1.952 12.031 1 98 89 SER A O 1
ATOM 671 N N . VAL A 1 90 ? 3.844 1.68 14.273 1 98.56 90 VAL A N 1
ATOM 672 C CA . VAL A 1 90 ? 4.539 2.953 14.414 1 98.56 90 VAL A CA 1
ATOM 673 C C . VAL A 1 90 ? 5.844 2.922 13.617 1 98.56 90 VAL A C 1
ATOM 675 O O . VAL A 1 90 ? 6.203 3.906 12.969 1 98.56 90 VAL A O 1
ATOM 678 N N . THR A 1 91 ? 6.504 1.782 13.625 1 97.88 91 THR A N 1
ATOM 679 C CA . THR A 1 91 ? 7.762 1.604 12.906 1 97.88 91 THR A CA 1
ATOM 680 C C . THR A 1 91 ? 7.57 1.826 11.414 1 97.88 91 THR A C 1
ATOM 682 O O . THR A 1 91 ? 8.312 2.588 10.789 1 97.88 91 THR A O 1
ATOM 685 N N . THR A 1 92 ? 6.582 1.237 10.836 1 98.31 92 THR A N 1
ATOM 686 C CA . THR A 1 92 ? 6.418 1.349 9.391 1 98.31 92 THR A CA 1
ATOM 687 C C . THR A 1 92 ? 5.875 2.725 9.016 1 98.31 92 THR A C 1
ATOM 689 O O . THR A 1 92 ? 6.168 3.236 7.93 1 98.31 92 THR A O 1
ATOM 692 N N . ALA A 1 93 ? 5.074 3.387 9.906 1 98.75 93 ALA A N 1
ATOM 693 C CA . ALA A 1 93 ? 4.648 4.762 9.664 1 98.75 93 ALA A CA 1
ATOM 694 C C . ALA A 1 93 ? 5.848 5.699 9.562 1 98.75 93 ALA A C 1
ATOM 696 O O . ALA A 1 93 ? 5.863 6.609 8.727 1 98.75 93 ALA A O 1
ATOM 697 N N . ARG A 1 94 ? 6.82 5.457 10.422 1 98.44 94 ARG A N 1
ATOM 698 C CA . ARG A 1 94 ? 8.055 6.234 10.367 1 98.44 94 ARG A CA 1
ATOM 699 C C . ARG A 1 94 ? 8.852 5.91 9.109 1 98.44 94 ARG A C 1
ATOM 701 O O . ARG A 1 94 ? 9.32 6.816 8.422 1 98.44 94 ARG A O 1
ATOM 708 N N . PHE A 1 95 ? 8.977 4.672 8.766 1 98.12 95 PHE A N 1
ATOM 709 C CA . PHE A 1 95 ? 9.828 4.207 7.68 1 98.12 95 PHE A CA 1
ATOM 710 C C . PHE A 1 95 ? 9.273 4.648 6.332 1 98.12 95 PHE A C 1
ATOM 712 O O . PHE A 1 95 ? 10.031 4.938 5.406 1 98.12 95 PHE A O 1
ATOM 719 N N . CYS A 1 96 ? 7.91 4.68 6.188 1 97.81 96 CYS A N 1
ATOM 720 C CA . CYS A 1 96 ? 7.395 5.039 4.871 1 97.81 96 CYS A CA 1
ATOM 721 C C . CYS A 1 96 ? 7.793 6.461 4.496 1 97.81 96 CYS A C 1
ATOM 723 O O . CYS A 1 96 ? 8 6.762 3.32 1 97.81 96 CYS A O 1
ATOM 725 N N . LYS A 1 97 ? 7.906 7.34 5.512 1 98.5 97 LYS A N 1
ATOM 726 C CA . LYS A 1 97 ? 8.43 8.68 5.266 1 98.5 97 LYS A CA 1
ATOM 727 C C . LYS A 1 97 ? 9.93 8.648 4.996 1 98.5 97 LYS A C 1
ATOM 729 O O . LYS A 1 97 ? 10.398 9.195 3.998 1 98.5 97 LYS A O 1
ATOM 734 N N . ILE A 1 98 ? 10.672 7.961 5.836 1 98.38 98 ILE A N 1
ATOM 735 C CA . ILE A 1 98 ? 12.133 7.969 5.785 1 98.38 98 ILE A CA 1
ATOM 736 C C . ILE A 1 98 ? 12.609 7.324 4.484 1 98.38 98 ILE A C 1
ATOM 738 O O . ILE A 1 98 ? 13.523 7.828 3.834 1 98.38 98 ILE A O 1
ATOM 742 N N . ILE A 1 99 ? 11.992 6.242 4.062 1 98.06 99 ILE A N 1
ATOM 743 C CA . ILE A 1 99 ? 12.516 5.398 2.992 1 98.06 99 ILE A CA 1
ATOM 744 C C . ILE A 1 99 ? 11.906 5.824 1.657 1 98.06 99 ILE A C 1
ATOM 746 O O . ILE A 1 99 ? 12.617 5.945 0.654 1 98.06 99 ILE A O 1
ATOM 750 N N . ASN A 1 100 ? 10.57 6.121 1.648 1 97.88 100 ASN A N 1
ATOM 751 C CA . ASN A 1 100 ? 9.867 6.289 0.384 1 97.88 100 ASN A CA 1
ATOM 752 C C . ASN A 1 100 ? 9.352 7.719 0.214 1 97.88 100 ASN A C 1
ATOM 754 O O . ASN A 1 100 ? 8.734 8.039 -0.801 1 97.88 100 ASN A O 1
ATOM 758 N N . ASN A 1 101 ? 9.578 8.555 1.224 1 98.31 101 ASN A N 1
ATOM 759 C CA . ASN A 1 101 ? 9.07 9.922 1.216 1 98.31 101 ASN A CA 1
ATOM 760 C C . ASN A 1 101 ? 7.562 9.961 0.986 1 98.31 101 ASN A C 1
ATOM 762 O O . ASN A 1 101 ? 7.062 10.82 0.262 1 98.31 101 ASN A O 1
ATOM 766 N N . CYS A 1 102 ? 6.898 9.031 1.573 1 98.75 102 CYS A N 1
ATOM 767 C CA . CYS A 1 102 ? 5.445 9.016 1.435 1 98.75 102 CYS A CA 1
ATOM 768 C C . CYS A 1 102 ? 4.848 10.375 1.777 1 98.75 102 CYS A C 1
ATOM 770 O O . CYS A 1 102 ? 5.223 10.984 2.777 1 98.75 102 CYS A O 1
ATOM 772 N N . ASN A 1 103 ? 3.949 10.812 0.894 1 98.75 103 ASN A N 1
ATOM 773 C CA . ASN A 1 103 ? 3.24 12.062 1.162 1 98.75 103 ASN A CA 1
ATOM 774 C C . ASN A 1 103 ? 1.805 11.805 1.61 1 98.75 103 ASN A C 1
ATOM 776 O O . ASN A 1 103 ? 1.037 12.75 1.818 1 98.75 103 ASN A O 1
ATOM 780 N N . MET A 1 104 ? 1.462 10.578 1.792 1 98.88 104 MET A N 1
ATOM 781 C CA . MET A 1 104 ? 0.197 10.117 2.359 1 98.88 104 MET A CA 1
ATOM 782 C C . MET A 1 104 ? 0.41 8.898 3.254 1 98.88 104 MET A C 1
ATOM 784 O O . MET A 1 104 ? 1.291 8.078 2.994 1 98.88 104 MET A O 1
ATOM 788 N N . LEU A 1 105 ? -0.373 8.758 4.266 1 98.94 105 LEU A N 1
ATOM 789 C CA . LEU A 1 105 ? -0.418 7.613 5.164 1 98.94 105 LEU A CA 1
ATOM 790 C C . LEU A 1 105 ? -1.841 7.082 5.297 1 98.94 105 LEU A C 1
ATOM 792 O O . LEU A 1 105 ? -2.779 7.855 5.504 1 98.94 105 LEU A O 1
ATOM 796 N N . SER A 1 106 ? -2.016 5.828 5.129 1 98.88 106 SER A N 1
ATOM 797 C CA . SER A 1 106 ? -3.332 5.227 5.316 1 98.88 106 SER A CA 1
ATOM 798 C C . SER A 1 106 ? -3.311 4.191 6.438 1 98.88 106 SER A C 1
ATOM 800 O O . SER A 1 106 ? -2.277 3.57 6.699 1 98.88 106 SER A O 1
ATOM 802 N N . MET A 1 107 ? -4.43 4.031 7.113 1 98.75 107 MET A N 1
ATOM 803 C CA . MET A 1 107 ? -4.586 3.148 8.266 1 98.75 107 MET A CA 1
ATOM 804 C C . MET A 1 107 ? -5.973 2.512 8.281 1 98.75 107 MET A C 1
ATOM 806 O O . MET A 1 107 ? -6.902 3.021 7.652 1 98.75 107 MET A O 1
ATOM 810 N N . GLY A 1 108 ? -6.035 1.446 9.016 1 98.5 108 GLY A N 1
ATOM 811 C CA . GLY A 1 108 ? -7.277 0.693 9.055 1 98.5 108 GLY A CA 1
ATOM 812 C C . GLY A 1 108 ? -8.016 0.812 10.375 1 98.5 108 GLY A C 1
ATOM 813 O O . GLY A 1 108 ? -7.449 0.526 11.43 1 98.5 108 GLY A O 1
ATOM 814 N N . GLY A 1 109 ? -9.266 1.138 10.273 1 98.44 109 GLY A N 1
ATOM 815 C CA . GLY A 1 109 ? -10.086 1.263 11.461 1 98.44 109 GLY A CA 1
ATOM 816 C C . GLY A 1 109 ? -10.422 -0.072 12.102 1 98.44 109 GLY A C 1
ATOM 817 O O . GLY A 1 109 ? -10.805 -0.126 13.273 1 98.44 109 GLY A O 1
ATOM 818 N N . LEU A 1 110 ? -10.281 -1.169 11.398 1 97.38 110 LEU A N 1
ATOM 819 C CA . LEU A 1 110 ? -10.57 -2.496 11.93 1 97.38 110 LEU A CA 1
ATOM 820 C C . LEU A 1 110 ? -9.336 -3.09 12.602 1 97.38 110 LEU A C 1
ATOM 822 O O . LEU A 1 110 ? -9.43 -4.094 13.312 1 97.38 110 LEU A O 1
ATOM 826 N N . LEU A 1 111 ? -8.164 -2.441 12.461 1 97.62 111 LEU A N 1
ATOM 827 C CA . LEU A 1 111 ? -6.91 -3.086 12.852 1 97.62 111 LEU A CA 1
ATOM 828 C C . LEU A 1 111 ? -6.137 -2.225 13.844 1 97.62 111 LEU A C 1
ATOM 830 O O . LEU A 1 111 ? -5.32 -2.738 14.609 1 97.62 111 LEU A O 1
ATOM 834 N N . ILE A 1 112 ? -6.293 -0.917 13.758 1 98.38 112 ILE A N 1
ATOM 835 C CA . ILE A 1 112 ? -5.453 0.02 14.492 1 98.38 112 ILE A CA 1
ATOM 836 C C . ILE A 1 112 ? -6.293 0.758 15.531 1 98.38 112 ILE A C 1
ATOM 838 O O . ILE A 1 112 ? -7.344 1.314 15.211 1 98.38 112 ILE A O 1
ATOM 842 N N . THR A 1 113 ? -5.859 0.795 16.781 1 98.56 113 THR A N 1
ATOM 843 C CA . THR A 1 113 ? -6.547 1.555 17.812 1 98.56 113 THR A CA 1
ATOM 844 C C . THR A 1 113 ? -6.273 3.049 17.656 1 98.56 113 THR A C 1
ATOM 846 O O . THR A 1 113 ? -5.262 3.443 17.078 1 98.56 113 THR A O 1
ATOM 849 N N . PRO A 1 114 ? -7.18 3.863 18.188 1 98.75 114 PRO A N 1
ATOM 850 C CA . PRO A 1 114 ? -6.93 5.309 18.141 1 98.75 114 PRO A CA 1
ATOM 851 C C . PRO A 1 114 ? -5.605 5.695 18.797 1 98.75 114 PRO A C 1
ATOM 853 O O . PRO A 1 114 ? -4.887 6.551 18.266 1 98.75 114 PRO A O 1
ATOM 856 N N . PHE A 1 115 ? -5.27 5.066 19.891 1 98.69 115 PHE A N 1
ATOM 857 C CA . PHE A 1 115 ? -4.02 5.355 20.578 1 98.69 115 PHE A CA 1
ATOM 858 C C . PHE A 1 115 ? -2.82 5.07 19.688 1 98.69 115 PHE A C 1
ATOM 860 O O . PHE A 1 115 ? -1.929 5.91 19.547 1 98.69 115 PHE A O 1
ATOM 867 N N . LYS A 1 116 ? -2.84 3.959 19.109 1 98.69 116 LYS A N 1
ATOM 868 C CA . LYS A 1 116 ? -1.751 3.584 18.219 1 98.69 116 LYS A CA 1
ATOM 869 C C . LYS A 1 116 ? -1.708 4.496 16.984 1 98.69 116 LYS A C 1
ATOM 871 O O . LYS A 1 116 ? -0.63 4.891 16.547 1 98.69 116 LYS A O 1
ATOM 876 N N . ALA A 1 117 ? -2.896 4.781 16.453 1 98.88 117 ALA A N 1
ATOM 877 C CA . ALA A 1 117 ? -2.979 5.641 15.273 1 98.88 117 ALA A CA 1
ATOM 878 C C . ALA A 1 117 ? -2.344 7 15.539 1 98.88 117 ALA A C 1
ATOM 880 O O . ALA A 1 117 ? -1.636 7.539 14.688 1 98.88 117 ALA A O 1
ATOM 881 N N . ASN A 1 118 ? -2.609 7.523 16.688 1 98.88 118 ASN A N 1
ATOM 882 C CA . ASN A 1 118 ? -2.027 8.812 17.062 1 98.88 118 ASN A CA 1
ATOM 883 C C . ASN A 1 118 ? -0.506 8.742 17.141 1 98.88 118 ASN A C 1
ATOM 885 O O . ASN A 1 118 ? 0.188 9.656 16.703 1 98.88 118 ASN A O 1
ATOM 889 N N . MET A 1 119 ? 0.007 7.621 17.656 1 98.88 119 MET A N 1
ATOM 890 C CA . MET A 1 119 ? 1.454 7.426 17.688 1 98.88 119 MET A CA 1
ATOM 891 C C . MET A 1 119 ? 2.014 7.312 16.266 1 98.88 119 MET A C 1
ATOM 893 O O . MET A 1 119 ? 3.102 7.812 15.984 1 98.88 119 MET A O 1
ATOM 897 N N . MET A 1 120 ? 1.305 6.684 15.43 1 98.88 120 MET A N 1
ATOM 898 C CA . MET A 1 120 ? 1.742 6.465 14.055 1 98.88 120 MET A CA 1
ATOM 899 C C . MET A 1 120 ? 1.817 7.781 13.289 1 98.88 120 MET A C 1
ATOM 901 O O . MET A 1 120 ? 2.809 8.055 12.609 1 98.88 120 MET A O 1
ATOM 905 N N . VAL A 1 121 ? 0.782 8.633 13.414 1 98.81 121 VAL A N 1
ATOM 906 C CA . VAL A 1 121 ? 0.793 9.883 12.672 1 98.81 121 VAL A CA 1
ATOM 907 C C . VAL A 1 121 ? 1.883 10.805 13.219 1 98.81 121 VAL A C 1
ATOM 909 O O . VAL A 1 121 ? 2.508 11.547 12.461 1 98.81 121 VAL A O 1
ATOM 912 N N . ASP A 1 122 ? 2.125 10.758 14.523 1 98.81 122 ASP A N 1
ATOM 913 C CA . ASP A 1 122 ? 3.225 11.531 15.086 1 98.81 122 ASP A CA 1
ATOM 914 C C . ASP A 1 122 ? 4.566 11.07 14.523 1 98.81 122 ASP A C 1
ATOM 916 O O . ASP A 1 122 ? 5.391 11.891 14.117 1 98.81 122 ASP A O 1
ATOM 920 N N . ALA A 1 123 ? 4.797 9.781 14.531 1 98.75 123 ALA A N 1
ATOM 921 C CA . ALA A 1 123 ? 6.051 9.227 14.023 1 98.75 123 ALA A CA 1
ATOM 922 C C . ALA A 1 123 ? 6.266 9.594 12.562 1 98.75 123 ALA A C 1
ATOM 924 O O . ALA A 1 123 ? 7.379 9.922 12.148 1 98.75 123 ALA A O 1
ATOM 925 N N . TYR A 1 124 ? 5.207 9.492 11.797 1 98.75 124 TYR A N 1
ATOM 926 C CA . TYR A 1 124 ? 5.25 9.844 10.375 1 98.75 124 TYR A CA 1
ATOM 927 C C . TYR A 1 124 ? 5.602 11.312 10.188 1 98.75 124 TYR A C 1
ATOM 929 O O . TYR A 1 124 ? 6.484 11.648 9.398 1 98.75 124 TYR A O 1
ATOM 937 N N . LEU A 1 125 ? 4.902 12.18 10.898 1 98.5 125 LEU A N 1
ATOM 938 C CA . LEU A 1 125 ? 5.039 13.625 10.727 1 98.5 125 LEU A CA 1
ATOM 939 C C . LEU A 1 125 ? 6.391 14.109 11.25 1 98.5 125 LEU A C 1
ATOM 941 O O . LEU A 1 125 ? 6.91 15.125 10.789 1 98.5 125 LEU A O 1
ATOM 945 N N . GLU A 1 126 ? 7 13.414 12.172 1 97.69 126 GLU A N 1
ATOM 946 C CA . GLU A 1 126 ? 8.266 13.82 12.773 1 97.69 126 GLU A CA 1
ATOM 947 C C . GLU A 1 126 ? 9.453 13.289 11.977 1 97.69 126 GLU A C 1
ATOM 949 O O . GLU A 1 126 ? 10.586 13.734 12.164 1 97.69 126 GLU A O 1
ATOM 954 N N . ALA A 1 127 ? 9.227 12.344 11.156 1 97.94 127 ALA A N 1
ATOM 955 C CA . ALA A 1 127 ? 10.297 11.742 10.359 1 97.94 127 ALA A CA 1
ATOM 956 C C . ALA A 1 127 ? 10.719 12.664 9.219 1 97.94 127 ALA A C 1
ATOM 958 O O . ALA A 1 127 ? 9.938 13.508 8.773 1 97.94 127 ALA A O 1
ATOM 959 N N . THR A 1 128 ? 11.977 12.516 8.766 1 97.69 128 THR A N 1
ATOM 960 C CA . THR A 1 128 ? 12.547 13.25 7.645 1 97.69 128 THR A CA 1
ATOM 961 C C . THR A 1 128 ? 13.055 12.297 6.57 1 97.69 128 THR A C 1
ATOM 963 O O . THR A 1 128 ? 13.812 11.367 6.863 1 97.69 128 THR A O 1
ATOM 966 N N . PHE A 1 129 ? 12.633 12.555 5.355 1 98.12 129 PHE A N 1
ATOM 967 C CA . PHE A 1 129 ? 13.047 11.719 4.238 1 98.12 129 PHE A CA 1
ATOM 968 C C . PHE A 1 129 ? 14.562 11.555 4.219 1 98.12 129 PHE A C 1
ATOM 970 O O . PHE A 1 129 ? 15.305 12.531 4.375 1 98.12 129 PHE A O 1
ATOM 977 N N . SER A 1 130 ? 14.977 10.312 4.145 1 97.44 130 SER A N 1
ATOM 978 C CA . SER A 1 130 ? 16.344 9.844 3.908 1 97.44 130 SER A CA 1
ATOM 979 C C . SER A 1 130 ? 17.203 9.984 5.16 1 97.44 130 SER A C 1
ATOM 981 O O . SER A 1 130 ? 18.391 9.711 5.133 1 97.44 130 SER A O 1
ATOM 983 N N . GLN A 1 131 ? 16.656 10.383 6.25 1 96.44 131 GLN A N 1
ATOM 984 C CA . GLN A 1 131 ? 17.422 10.555 7.484 1 96.44 131 GLN A CA 1
ATOM 985 C C . GLN A 1 131 ? 17.016 9.508 8.523 1 96.44 131 GLN A C 1
ATOM 987 O O . GLN A 1 131 ? 15.836 9.203 8.688 1 96.44 131 GLN A O 1
ATOM 992 N N . GLY A 1 132 ? 18.062 8.93 9.078 1 92.5 132 GLY A N 1
ATOM 993 C CA . GLY A 1 132 ? 17.797 8.062 10.211 1 92.5 132 GLY A CA 1
ATOM 994 C C . GLY A 1 132 ? 17.531 6.625 9.812 1 92.5 132 GLY A C 1
ATOM 995 O O . GLY A 1 132 ? 16.734 5.93 10.461 1 92.5 132 GLY A O 1
ATOM 996 N N . PHE A 1 133 ? 17.953 6.203 8.727 1 92.19 133 PHE A N 1
ATOM 997 C CA . PHE A 1 133 ? 17.859 4.824 8.266 1 92.19 133 PHE A CA 1
ATOM 998 C C . PHE A 1 133 ? 19.234 4.215 8.07 1 92.19 133 PHE A C 1
ATOM 1000 O O . PHE A 1 133 ? 20.062 4.758 7.332 1 92.19 133 PHE A O 1
ATOM 1007 N N . THR A 1 134 ? 19.516 3.146 8.703 1 91.94 134 THR A N 1
ATOM 1008 C CA . THR A 1 134 ? 20.875 2.623 8.781 1 91.94 134 THR A CA 1
ATOM 1009 C C . THR A 1 134 ? 21.141 1.632 7.652 1 91.94 134 THR A C 1
ATOM 1011 O O . THR A 1 134 ? 22.297 1.366 7.309 1 91.94 134 THR A O 1
ATOM 1014 N N . GLU A 1 135 ? 20.141 1.07 7.066 1 91.62 135 GLU A N 1
ATOM 1015 C CA . GLU A 1 135 ? 20.297 -0.028 6.117 1 91.62 135 GLU A CA 1
ATOM 1016 C C . GLU A 1 135 ? 20.578 0.493 4.711 1 91.62 135 GLU A C 1
ATOM 1018 O O . GLU A 1 135 ? 20.891 -0.282 3.807 1 91.62 135 GLU A O 1
ATOM 1023 N N . ALA A 1 136 ? 20.484 1.798 4.508 1 93.38 136 ALA A N 1
ATOM 1024 C CA . ALA A 1 136 ? 20.781 2.426 3.223 1 93.38 136 ALA A CA 1
ATOM 1025 C C . ALA A 1 136 ? 21.281 3.854 3.414 1 93.38 136 ALA A C 1
ATOM 1027 O O . ALA A 1 136 ? 20.969 4.504 4.41 1 93.38 136 ALA A O 1
ATOM 1028 N N . THR A 1 137 ? 22.031 4.336 2.467 1 95.12 137 THR A N 1
ATOM 1029 C CA . THR A 1 137 ? 22.484 5.723 2.523 1 95.12 137 THR A CA 1
ATOM 1030 C C . THR A 1 137 ? 21.375 6.672 2.062 1 95.12 137 THR A C 1
ATOM 1032 O O . THR A 1 137 ? 20.453 6.262 1.356 1 95.12 137 THR A O 1
ATOM 1035 N N . PRO A 1 138 ? 21.469 7.898 2.457 1 96.56 138 PRO A N 1
ATOM 1036 C CA . PRO A 1 138 ? 20.516 8.891 1.951 1 96.56 138 PRO A CA 1
ATOM 1037 C C . PRO A 1 138 ? 20.484 8.953 0.426 1 96.56 138 PRO A C 1
ATOM 1039 O O . PRO A 1 138 ? 19.422 9.109 -0.167 1 96.56 138 PRO A O 1
ATOM 1042 N N . ASP A 1 139 ? 21.609 8.82 -0.192 1 96.06 139 ASP A N 1
ATOM 1043 C CA . ASP A 1 139 ? 21.688 8.875 -1.648 1 96.06 139 ASP A CA 1
ATOM 1044 C C . ASP A 1 139 ? 20.938 7.703 -2.285 1 96.06 139 ASP A C 1
ATOM 1046 O O . ASP A 1 139 ? 20.297 7.863 -3.324 1 96.06 139 ASP A O 1
ATOM 1050 N N . ASP A 1 140 ? 21.047 6.57 -1.705 1 94.56 140 ASP A N 1
ATOM 1051 C CA . ASP A 1 140 ? 20.312 5.402 -2.178 1 94.56 140 ASP A CA 1
ATOM 1052 C C . ASP A 1 140 ? 18.797 5.656 -2.146 1 94.56 140 ASP A C 1
ATOM 1054 O O . ASP A 1 140 ? 18.094 5.324 -3.096 1 94.56 140 ASP A O 1
ATOM 1058 N N . LEU A 1 141 ? 18.359 6.195 -1.095 1 96.12 141 LEU A N 1
ATOM 1059 C CA . LEU A 1 141 ? 16.938 6.461 -0.915 1 96.12 141 LEU A CA 1
ATOM 1060 C C . LEU A 1 141 ? 16.453 7.523 -1.895 1 96.12 141 LEU A C 1
ATOM 1062 O O . LEU A 1 141 ? 15.383 7.387 -2.49 1 96.12 141 LEU A O 1
ATOM 1066 N N . LYS A 1 142 ? 17.219 8.555 -2.09 1 96.94 142 LYS A N 1
ATOM 1067 C CA . LYS A 1 142 ? 16.875 9.602 -3.051 1 96.94 142 LYS A CA 1
ATOM 1068 C C . LYS A 1 142 ? 16.859 9.055 -4.473 1 96.94 142 LYS A C 1
ATOM 1070 O O . LYS A 1 142 ? 16.047 9.484 -5.301 1 96.94 142 LYS A O 1
ATOM 1075 N N . CYS A 1 143 ? 17.75 8.109 -4.766 1 96.31 143 CYS A N 1
ATOM 1076 C CA . CYS A 1 143 ? 17.75 7.457 -6.07 1 96.31 143 CYS A CA 1
ATOM 1077 C C . CYS A 1 143 ? 16.469 6.672 -6.301 1 96.31 143 CYS A C 1
ATOM 1079 O O . CYS A 1 143 ? 15.961 6.621 -7.422 1 96.31 143 CYS A O 1
ATOM 1081 N N . GLY A 1 144 ? 16 6.008 -5.273 1 96.06 144 GLY A N 1
ATOM 1082 C CA . GLY A 1 144 ? 14.727 5.305 -5.379 1 96.06 144 GLY A CA 1
ATOM 1083 C C . GLY A 1 144 ? 13.578 6.211 -5.773 1 96.06 144 GLY A C 1
ATOM 1084 O O . GLY A 1 144 ? 12.773 5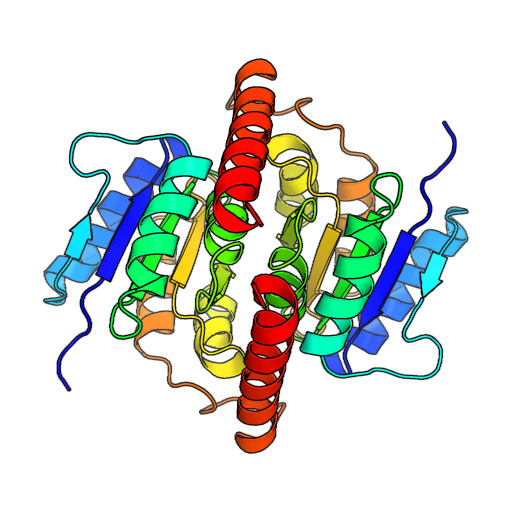.859 -6.645 1 96.06 144 GLY A O 1
ATOM 1085 N N . LEU A 1 145 ? 13.5 7.352 -5.125 1 96.75 145 LEU A N 1
ATOM 1086 C CA . LEU A 1 145 ? 12.453 8.312 -5.434 1 96.75 145 LEU A CA 1
ATOM 1087 C C . LEU A 1 145 ? 12.578 8.812 -6.871 1 96.75 145 LEU A C 1
ATOM 1089 O O . LEU A 1 145 ? 11.578 9 -7.559 1 96.75 145 LEU A O 1
ATOM 1093 N N . LYS A 1 146 ? 13.836 9.07 -7.312 1 97.44 146 LYS A N 1
ATOM 1094 C CA . LYS A 1 146 ? 14.07 9.484 -8.688 1 97.44 146 LYS A CA 1
ATOM 1095 C C . LYS A 1 146 ? 13.586 8.422 -9.672 1 97.44 146 LYS A C 1
ATOM 1097 O O . LYS A 1 146 ? 12.984 8.75 -10.703 1 97.44 146 LYS A O 1
ATOM 1102 N N . SER A 1 147 ? 13.852 7.148 -9.383 1 97.94 147 SER A N 1
ATOM 1103 C CA . SER A 1 147 ? 13.391 6.039 -10.211 1 97.94 147 SER A CA 1
ATOM 1104 C C . SER A 1 147 ? 11.867 5.98 -10.258 1 97.94 147 SER A C 1
ATOM 1106 O O . SER A 1 147 ? 11.281 5.676 -11.297 1 97.94 147 SER A O 1
ATOM 1108 N N . MET A 1 148 ? 11.258 6.281 -9.102 1 98 148 MET A N 1
ATOM 1109 C CA . MET A 1 148 ? 9.805 6.309 -9.047 1 98 148 MET A CA 1
ATOM 1110 C C . MET A 1 148 ? 9.234 7.359 -9.992 1 98 148 MET A C 1
ATOM 1112 O O . MET A 1 148 ? 8.266 7.102 -10.711 1 98 148 MET A O 1
ATOM 1116 N N . LYS A 1 149 ? 9.828 8.523 -9.992 1 96.75 149 LYS A N 1
ATOM 1117 C CA . LYS A 1 149 ? 9.391 9.586 -10.883 1 96.75 149 LYS A CA 1
ATOM 1118 C C . LYS A 1 149 ? 9.562 9.18 -12.344 1 96.75 149 LYS A C 1
ATOM 1120 O O . LYS A 1 149 ? 8.734 9.531 -13.195 1 96.75 149 LYS A O 1
ATOM 1125 N N . ALA A 1 150 ? 10.609 8.43 -12.672 1 96.69 150 ALA A N 1
ATOM 1126 C CA . ALA A 1 150 ? 10.844 7.949 -14.031 1 96.69 150 ALA A CA 1
ATOM 1127 C C . ALA A 1 150 ? 9.766 6.949 -14.445 1 96.69 150 ALA A C 1
ATOM 1129 O O . ALA A 1 150 ? 9.297 6.973 -15.586 1 96.69 150 ALA A O 1
ATOM 1130 N N . VAL A 1 151 ? 9.398 6.082 -13.539 1 96.62 151 VAL A N 1
ATOM 1131 C CA . VAL A 1 151 ? 8.344 5.105 -13.797 1 96.62 151 VAL A CA 1
ATOM 1132 C C . VAL A 1 151 ? 7.023 5.824 -14.062 1 96.62 151 VAL A C 1
ATOM 1134 O O . VAL A 1 151 ? 6.297 5.473 -14.992 1 96.62 151 VAL A O 1
ATOM 1137 N N . GLU A 1 152 ? 6.715 6.809 -13.219 1 96.75 152 GLU A N 1
ATOM 1138 C CA . GLU A 1 152 ? 5.488 7.586 -13.383 1 96.75 152 GLU A CA 1
ATOM 1139 C C . GLU A 1 152 ? 5.461 8.289 -14.734 1 96.75 152 GLU A C 1
ATOM 1141 O O . GLU A 1 152 ? 4.426 8.328 -15.398 1 96.75 152 GLU A O 1
ATOM 1146 N N . ASN A 1 153 ? 6.566 8.867 -15.148 1 95.81 153 ASN A N 1
ATOM 1147 C CA . ASN A 1 153 ? 6.637 9.547 -16.438 1 95.81 153 ASN A CA 1
ATOM 1148 C C . ASN A 1 153 ? 6.34 8.594 -17.594 1 95.81 153 ASN A C 1
ATOM 1150 O O . ASN A 1 153 ? 5.738 8.992 -18.594 1 95.81 153 ASN A O 1
ATOM 1154 N N . ARG A 1 154 ? 6.75 7.391 -17.453 1 95.06 154 ARG A N 1
ATOM 1155 C CA . ARG A 1 154 ? 6.516 6.391 -18.484 1 95.06 154 ARG A CA 1
ATOM 1156 C C . ARG A 1 154 ? 5.055 5.949 -18.5 1 95.06 154 ARG A C 1
ATOM 1158 O O . ARG A 1 154 ? 4.469 5.766 -19.562 1 95.06 154 ARG A O 1
ATOM 1165 N N . ILE A 1 155 ? 4.484 5.848 -17.406 1 94.69 155 ILE A N 1
ATOM 1166 C CA . ILE A 1 155 ? 3.148 5.273 -17.281 1 94.69 155 ILE A CA 1
ATOM 1167 C C . ILE A 1 155 ? 2.098 6.332 -17.625 1 94.69 155 ILE A C 1
ATOM 1169 O O . ILE A 1 155 ? 1.119 6.047 -18.312 1 94.69 155 ILE A O 1
ATOM 1173 N N . TYR A 1 156 ? 2.281 7.555 -17.094 1 90.12 156 TYR A N 1
ATOM 1174 C CA . TYR A 1 156 ? 1.266 8.594 -17.219 1 90.12 156 TYR A CA 1
ATOM 1175 C C . TYR A 1 156 ? 1.54 9.477 -18.422 1 90.12 156 TYR A C 1
ATOM 1177 O O . TYR A 1 156 ? 0.82 10.453 -18.672 1 90.12 156 TYR A O 1
ATOM 1185 N N . LYS A 1 157 ? 2.744 9.07 -19.5 1 65.5 157 LYS A N 1
ATOM 1186 C CA . LYS A 1 157 ? 3.203 9.82 -20.656 1 65.5 157 LYS A CA 1
ATOM 1187 C C . LYS A 1 157 ? 2.059 10.609 -21.297 1 65.5 157 LYS A C 1
ATOM 1189 O O . LYS A 1 157 ? 2.26 11.719 -21.781 1 65.5 157 LYS A O 1
ATOM 1194 N N . SER A 1 158 ? 0.699 10.422 -21.484 1 43.53 158 SER A N 1
ATOM 1195 C CA . SER A 1 158 ? 0.24 11.414 -22.453 1 43.53 158 SER A CA 1
ATOM 1196 C C . SER A 1 158 ? 0.13 12.797 -21.828 1 43.53 158 SER A C 1
ATOM 1198 O O . SER A 1 158 ? -0.121 12.914 -20.625 1 43.53 158 SER A O 1
ATOM 1200 N N . MET B 1 1 ? -8.539 -27.125 -8.781 1 47.78 1 MET B N 1
ATOM 1201 C CA . MET B 1 1 ? -8.508 -25.812 -9.422 1 47.78 1 MET B CA 1
ATOM 1202 C C . MET B 1 1 ? -7.078 -25.406 -9.773 1 47.78 1 MET B C 1
ATOM 1204 O O . MET B 1 1 ? -6.156 -25.641 -8.984 1 47.78 1 MET B O 1
ATOM 1208 N N . GLU B 1 2 ? -6.766 -25.141 -11.102 1 66.38 2 GLU B N 1
ATOM 1209 C CA . GLU B 1 2 ? -5.402 -24.906 -11.57 1 66.38 2 GLU B CA 1
ATOM 1210 C C . GLU B 1 2 ? -4.758 -23.734 -10.828 1 66.38 2 GLU B C 1
ATOM 1212 O O . GLU B 1 2 ? -5.387 -22.703 -10.625 1 66.38 2 GLU B O 1
ATOM 1217 N N . LYS B 1 3 ? -3.656 -24.031 -10.148 1 83.5 3 LYS B N 1
ATOM 1218 C CA . LYS B 1 3 ? -2.934 -23 -9.398 1 83.5 3 LYS B CA 1
ATOM 1219 C C . LYS B 1 3 ? -2.42 -21.906 -10.32 1 83.5 3 LYS B C 1
ATOM 1221 O O . LYS B 1 3 ? -1.943 -22.188 -11.422 1 83.5 3 LYS B O 1
ATOM 1226 N N . LYS B 1 4 ? -2.555 -20.766 -9.898 1 88.31 4 LYS B N 1
ATOM 1227 C CA . LYS B 1 4 ? -2.158 -19.594 -10.664 1 88.31 4 LYS B CA 1
ATOM 1228 C C . LYS B 1 4 ? -0.639 -19.469 -10.758 1 88.31 4 LYS B C 1
ATOM 1230 O O . LYS B 1 4 ? 0.076 -19.93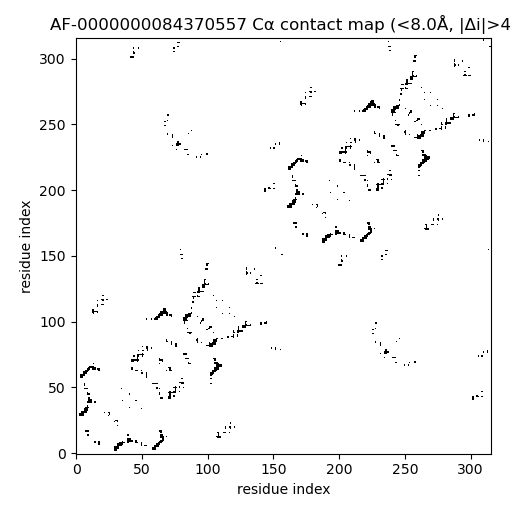8 -9.867 1 88.31 4 LYS B O 1
ATOM 1235 N N . ILE B 1 5 ? -0.161 -18.969 -11.875 1 97.62 5 ILE B N 1
ATOM 1236 C CA . ILE B 1 5 ? 1.247 -18.609 -12.016 1 97.62 5 ILE B CA 1
ATOM 1237 C C . ILE B 1 5 ? 1.576 -17.422 -11.109 1 97.62 5 ILE B C 1
ATOM 1239 O O . ILE B 1 5 ? 0.83 -16.453 -11.055 1 97.62 5 ILE B O 1
ATOM 1243 N N . ILE B 1 6 ? 2.668 -17.5 -10.383 1 98.75 6 ILE B N 1
ATOM 1244 C CA . ILE B 1 6 ? 3.094 -16.453 -9.461 1 98.75 6 ILE B CA 1
ATOM 1245 C C . ILE B 1 6 ? 4.332 -15.75 -10.016 1 98.75 6 ILE B C 1
ATOM 1247 O O . ILE B 1 6 ? 5.336 -16.391 -10.312 1 98.75 6 ILE B O 1
ATOM 1251 N N . ILE B 1 7 ? 4.254 -14.484 -10.211 1 98.94 7 ILE B N 1
ATOM 1252 C CA . ILE B 1 7 ? 5.383 -13.633 -10.578 1 98.94 7 ILE B CA 1
ATOM 1253 C C . ILE B 1 7 ? 5.988 -13.016 -9.32 1 98.94 7 ILE B C 1
ATOM 1255 O O . ILE B 1 7 ? 5.273 -12.422 -8.508 1 98.94 7 ILE B O 1
ATOM 1259 N N . MET B 1 8 ? 7.32 -13.141 -9.125 1 98.75 8 MET B N 1
ATOM 1260 C CA . MET B 1 8 ? 7.871 -12.562 -7.902 1 98.75 8 MET B CA 1
ATOM 1261 C C . MET B 1 8 ? 9.172 -11.812 -8.195 1 98.75 8 MET B C 1
ATOM 1263 O O . MET B 1 8 ? 9.805 -12.039 -9.227 1 98.75 8 MET B O 1
ATOM 1267 N N . GLY B 1 9 ? 9.5 -10.852 -7.418 1 98.94 9 GLY B N 1
ATOM 1268 C CA . GLY B 1 9 ? 10.734 -10.094 -7.438 1 98.94 9 GLY B CA 1
ATOM 1269 C C . GLY B 1 9 ? 11.055 -9.438 -6.105 1 98.94 9 GLY B C 1
ATOM 1270 O O . GLY B 1 9 ? 10.195 -9.352 -5.23 1 98.94 9 GLY B O 1
ATOM 1271 N N . ALA B 1 10 ? 12.359 -9.062 -5.938 1 98.94 10 ALA B N 1
ATOM 1272 C CA . ALA B 1 10 ? 12.766 -8.461 -4.668 1 98.94 10 ALA B CA 1
ATOM 1273 C C . ALA B 1 10 ? 13.93 -7.496 -4.867 1 98.94 10 ALA B C 1
ATOM 1275 O O . ALA B 1 10 ? 14.734 -7.664 -5.785 1 98.94 10 ALA B O 1
ATOM 1276 N N . ASP B 1 11 ? 13.922 -6.531 -4.055 1 98.5 11 ASP B N 1
ATOM 1277 C CA . ASP B 1 11 ? 15.141 -5.742 -3.906 1 98.5 11 ASP B CA 1
ATOM 1278 C C . ASP B 1 11 ? 16.125 -6.426 -2.953 1 98.5 11 ASP B C 1
ATOM 1280 O O . ASP B 1 11 ? 15.867 -7.535 -2.482 1 98.5 11 ASP B O 1
ATOM 1284 N N . PRO B 1 12 ? 17.266 -5.82 -2.68 1 98.12 12 PRO B N 1
ATOM 1285 C CA . PRO B 1 12 ? 18.266 -6.5 -1.845 1 98.12 12 PRO B CA 1
ATOM 1286 C C . PRO B 1 12 ? 17.734 -6.836 -0.453 1 98.12 12 PRO B C 1
ATOM 1288 O O . PRO B 1 12 ? 18 -7.926 0.066 1 98.12 12 PRO B O 1
ATOM 1291 N N . SER B 1 13 ? 16.953 -5.973 0.137 1 97.88 13 SER B N 1
ATOM 1292 C CA . SER B 1 13 ? 16.484 -6.16 1.507 1 97.88 13 SER B CA 1
ATOM 1293 C C . SER B 1 13 ? 15.414 -7.246 1.582 1 97.88 13 SER B C 1
ATOM 1295 O O . SER B 1 13 ? 15.195 -7.832 2.643 1 97.88 13 SER B O 1
ATOM 1297 N N . GLY B 1 14 ? 14.719 -7.5 0.505 1 98.56 14 GLY B N 1
ATOM 1298 C CA . GLY B 1 14 ? 13.656 -8.492 0.481 1 98.56 14 GLY B CA 1
ATOM 1299 C C . GLY B 1 14 ? 14.07 -9.797 -0.18 1 98.56 14 GLY B C 1
ATOM 1300 O O . GLY B 1 14 ? 13.266 -10.719 -0.3 1 98.56 14 GLY B O 1
ATOM 1301 N N . TYR B 1 15 ? 15.32 -9.914 -0.551 1 98.81 15 TYR B N 1
ATOM 1302 C CA . TYR B 1 15 ? 15.766 -10.984 -1.43 1 98.81 15 TYR B CA 1
ATOM 1303 C C . TYR B 1 15 ? 15.695 -12.336 -0.724 1 98.81 15 TYR B C 1
ATOM 1305 O O . TYR B 1 15 ? 15.188 -13.312 -1.284 1 98.81 15 TYR B O 1
ATOM 1313 N N . GLU B 1 16 ? 16.156 -12.438 0.453 1 98.62 16 GLU B N 1
ATOM 1314 C CA . GLU B 1 16 ? 16.141 -13.688 1.208 1 98.62 16 GLU B CA 1
ATOM 1315 C C . GLU B 1 16 ? 14.703 -14.109 1.524 1 98.62 16 GLU B C 1
ATOM 1317 O O . GLU B 1 16 ? 14.375 -15.297 1.465 1 98.62 16 GLU B O 1
ATOM 1322 N N . LEU B 1 17 ? 13.914 -13.148 1.896 1 98.88 17 LEU B N 1
ATOM 1323 C CA . LEU B 1 17 ? 12.508 -13.438 2.168 1 98.88 17 LEU B CA 1
ATOM 1324 C C . LEU B 1 17 ? 11.82 -13.992 0.925 1 98.88 17 LEU B C 1
ATOM 1326 O O . LEU B 1 17 ? 11.055 -14.961 1.012 1 98.88 17 LEU B O 1
ATOM 1330 N N . LYS B 1 18 ? 12.078 -13.336 -0.218 1 98.88 18 LYS B N 1
ATOM 1331 C CA . LYS B 1 18 ? 11.531 -13.82 -1.486 1 98.88 18 LYS B CA 1
ATOM 1332 C C . LYS B 1 18 ? 11.93 -15.273 -1.74 1 98.88 18 LYS B C 1
ATOM 1334 O O . LYS B 1 18 ? 11.086 -16.094 -2.109 1 98.88 18 LYS B O 1
ATOM 1339 N N . ASN B 1 19 ? 13.156 -15.578 -1.527 1 98.88 19 ASN B N 1
ATOM 1340 C CA . ASN B 1 19 ? 13.641 -16.938 -1.775 1 98.88 19 ASN B CA 1
ATOM 1341 C C . ASN B 1 19 ? 12.969 -17.938 -0.853 1 98.88 19 ASN B C 1
ATOM 1343 O O . ASN B 1 19 ? 12.672 -19.062 -1.267 1 98.88 19 ASN B O 1
ATOM 1347 N N . SER B 1 20 ? 12.797 -17.594 0.386 1 98.88 20 SER B N 1
ATOM 1348 C CA . SER B 1 20 ? 12.094 -18.453 1.326 1 98.88 20 SER B CA 1
ATOM 1349 C C . SER B 1 20 ? 10.672 -18.734 0.868 1 98.88 20 SER B C 1
ATOM 1351 O O . SER B 1 20 ? 10.219 -19.875 0.882 1 98.88 20 SER B O 1
ATOM 1353 N N . VAL B 1 21 ? 9.969 -17.688 0.493 1 98.88 21 VAL B N 1
ATOM 1354 C CA . VAL B 1 21 ? 8.594 -17.812 0.024 1 98.88 21 VAL B CA 1
ATOM 1355 C C . VAL B 1 21 ? 8.562 -18.641 -1.258 1 98.88 21 VAL B C 1
ATOM 1357 O O . VAL B 1 21 ? 7.676 -19.484 -1.442 1 98.88 21 VAL B O 1
ATOM 1360 N N . LYS B 1 22 ? 9.508 -18.391 -2.133 1 98.81 22 LYS B N 1
ATOM 1361 C CA . LYS B 1 22 ? 9.609 -19.141 -3.377 1 98.81 22 LYS B CA 1
ATOM 1362 C C . LYS B 1 22 ? 9.734 -20.641 -3.1 1 98.81 22 LYS B C 1
ATOM 1364 O O . LYS B 1 22 ? 9.008 -21.453 -3.691 1 98.81 22 LYS B O 1
ATOM 1369 N N . GLU B 1 23 ? 10.617 -20.984 -2.248 1 98.75 23 GLU B N 1
ATOM 1370 C CA . GLU B 1 23 ? 10.812 -22.375 -1.9 1 98.75 23 GLU B CA 1
ATOM 1371 C C . GLU B 1 23 ? 9.539 -23 -1.322 1 98.75 23 GLU B C 1
ATOM 1373 O O . GLU B 1 23 ? 9.18 -24.125 -1.667 1 98.75 23 GLU B O 1
ATOM 1378 N N . HIS B 1 24 ? 8.93 -22.297 -0.432 1 98.81 24 HIS B N 1
ATOM 1379 C CA . HIS B 1 24 ? 7.691 -22.719 0.201 1 98.81 24 HIS B CA 1
ATOM 1380 C C . HIS B 1 24 ? 6.617 -23.016 -0.84 1 98.81 24 HIS B C 1
ATOM 1382 O O . HIS B 1 24 ? 5.941 -24.047 -0.762 1 98.81 24 HIS B O 1
ATOM 1388 N N . LEU B 1 25 ? 6.461 -22.125 -1.828 1 98.56 25 LEU B N 1
ATOM 1389 C CA . LEU B 1 25 ? 5.402 -22.25 -2.824 1 98.56 25 LEU B CA 1
ATOM 1390 C C . LEU B 1 25 ? 5.746 -23.328 -3.852 1 98.56 25 LEU B C 1
ATOM 1392 O O . LEU B 1 25 ? 4.855 -24.016 -4.359 1 98.56 25 LEU B O 1
ATOM 1396 N N . LEU B 1 26 ? 7.039 -23.422 -4.207 1 98.44 26 LEU B N 1
ATOM 1397 C CA . LEU B 1 26 ? 7.465 -24.5 -5.078 1 98.44 26 LEU B CA 1
ATOM 1398 C C . LEU B 1 26 ? 7.121 -25.859 -4.465 1 98.44 26 LEU B C 1
ATOM 1400 O O . LEU B 1 26 ? 6.668 -26.766 -5.164 1 98.44 26 LEU B O 1
ATOM 1404 N N . ALA B 1 27 ? 7.336 -26 -3.209 1 98.19 27 ALA B N 1
ATOM 1405 C CA . ALA B 1 27 ? 7.027 -27.234 -2.492 1 98.19 27 ALA B CA 1
ATOM 1406 C C . ALA B 1 27 ? 5.531 -27.531 -2.535 1 98.19 27 ALA B C 1
ATOM 1408 O O . ALA B 1 27 ? 5.117 -28.688 -2.389 1 98.19 27 ALA B O 1
ATOM 1409 N N . LYS B 1 28 ? 4.727 -26.562 -2.73 1 97.44 28 LYS B N 1
ATOM 1410 C CA . LYS B 1 28 ? 3.279 -26.719 -2.832 1 97.44 28 LYS B CA 1
ATOM 1411 C C . LYS B 1 28 ? 2.836 -26.812 -4.289 1 97.44 28 LYS B C 1
ATOM 1413 O O . LYS B 1 28 ? 1.643 -26.719 -4.586 1 97.44 28 LYS B O 1
ATOM 1418 N N . ASN B 1 29 ? 3.764 -26.812 -5.254 1 96.81 29 ASN B N 1
ATOM 1419 C CA . ASN B 1 29 ? 3.562 -27.078 -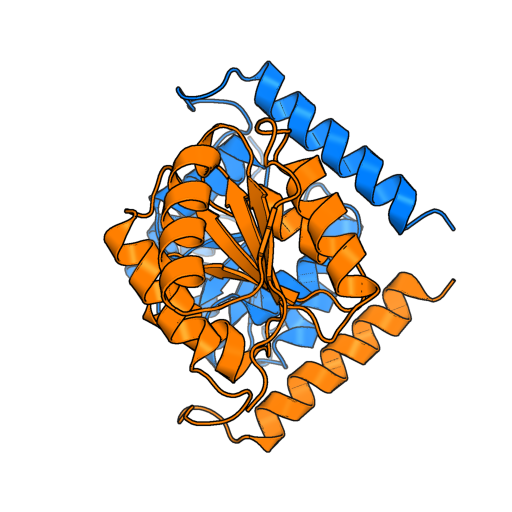6.672 1 96.81 29 ASN B CA 1
ATOM 1420 C C . ASN B 1 29 ? 2.996 -25.875 -7.402 1 96.81 29 ASN B C 1
ATOM 1422 O O . ASN B 1 29 ? 2.195 -26.016 -8.328 1 96.81 29 ASN B O 1
ATOM 1426 N N . TYR B 1 30 ? 3.283 -24.656 -6.891 1 98 30 TYR B N 1
ATOM 1427 C CA . TYR B 1 30 ? 3.002 -23.469 -7.672 1 98 30 TYR B CA 1
ATOM 1428 C C . TYR B 1 30 ? 4.055 -23.266 -8.758 1 98 30 TYR B C 1
ATOM 1430 O O . TYR B 1 30 ? 5.207 -23.672 -8.594 1 98 30 TYR B O 1
ATOM 1438 N N . THR B 1 31 ? 3.602 -22.672 -9.891 1 98.12 31 THR B N 1
ATOM 1439 C CA . THR B 1 31 ? 4.543 -22.203 -10.898 1 98.12 31 THR B CA 1
ATOM 1440 C C . THR B 1 31 ? 5.031 -20.797 -10.57 1 98.12 31 THR B C 1
ATOM 1442 O O . THR B 1 31 ? 4.227 -19.875 -10.414 1 98.12 31 THR B O 1
ATOM 1445 N N . ILE B 1 32 ? 6.371 -20.656 -10.492 1 98.31 32 ILE B N 1
ATOM 1446 C CA . ILE B 1 32 ? 6.938 -19.391 -10.062 1 98.31 32 ILE B CA 1
ATOM 1447 C C . ILE B 1 32 ? 7.793 -18.797 -11.18 1 98.31 32 ILE B C 1
ATOM 1449 O O . ILE B 1 32 ? 8.641 -19.484 -11.75 1 98.31 32 ILE B O 1
ATOM 1453 N N . LYS B 1 33 ? 7.531 -17.641 -11.547 1 98.56 33 LYS B N 1
ATOM 1454 C CA . LYS B 1 33 ? 8.422 -16.812 -12.359 1 98.56 33 LYS B CA 1
ATOM 1455 C C . LYS B 1 33 ? 9.07 -15.719 -11.516 1 98.56 33 LYS B C 1
ATOM 1457 O O . LYS B 1 33 ? 8.445 -14.703 -11.227 1 98.56 33 LYS B O 1
ATOM 1462 N N . ASP B 1 34 ? 10.312 -15.906 -11.234 1 98.81 34 ASP B N 1
ATOM 1463 C CA . ASP B 1 34 ? 11.094 -14.984 -10.414 1 98.81 34 ASP B CA 1
ATOM 1464 C C . ASP B 1 34 ? 11.914 -14.039 -11.289 1 98.81 34 ASP B C 1
ATOM 1466 O O . ASP B 1 34 ? 12.938 -14.438 -11.852 1 98.81 34 ASP B O 1
ATOM 1470 N N . ILE B 1 35 ? 11.609 -12.789 -11.336 1 98.81 35 ILE B N 1
ATOM 1471 C CA . ILE B 1 35 ? 12.273 -11.852 -12.242 1 98.81 35 ILE B CA 1
ATOM 1472 C C . ILE B 1 35 ? 13.609 -11.422 -11.656 1 98.81 35 ILE B C 1
ATOM 1474 O O . ILE B 1 35 ? 14.375 -10.695 -12.297 1 98.81 35 ILE B O 1
ATOM 1478 N N . THR B 1 36 ? 13.883 -11.805 -10.453 1 98.88 36 THR B N 1
ATOM 1479 C CA . THR B 1 36 ? 15.148 -11.469 -9.812 1 98.88 36 THR B CA 1
ATOM 1480 C C . THR B 1 36 ? 15.93 -12.734 -9.477 1 98.88 36 THR B C 1
ATOM 1482 O O . THR B 1 36 ? 16.641 -12.781 -8.461 1 98.88 36 THR B O 1
ATOM 1485 N N . GLU B 1 37 ? 15.734 -13.758 -10.188 1 97.88 37 GLU B N 1
ATOM 1486 C CA . GLU B 1 37 ? 16.422 -15.031 -9.969 1 97.88 37 GLU B CA 1
ATOM 1487 C C . GLU B 1 37 ? 17.938 -14.859 -9.992 1 97.88 37 GLU B C 1
ATOM 1489 O O . GLU B 1 37 ? 18.656 -15.508 -9.234 1 97.88 37 GLU B O 1
ATOM 1494 N N . SER B 1 38 ? 18.422 -13.992 -10.82 1 97.75 38 SER B N 1
ATOM 1495 C CA . SER B 1 38 ? 19.859 -13.805 -11 1 97.75 38 SER B CA 1
ATOM 1496 C C . SER B 1 38 ? 20.422 -12.773 -10.031 1 97.75 38 SER B C 1
ATOM 1498 O O . SER B 1 38 ? 21.609 -12.484 -10.031 1 97.75 38 SER B O 1
ATOM 1500 N N . GLY B 1 39 ? 19.594 -12.148 -9.211 1 98.31 39 GLY B N 1
ATOM 1501 C CA . GLY B 1 39 ? 20 -11.148 -8.242 1 98.31 39 GLY B CA 1
ATOM 1502 C C . GLY B 1 39 ? 18.984 -10.039 -8.062 1 98.31 39 GLY B C 1
ATOM 1503 O O . GLY B 1 39 ? 18.203 -9.75 -8.977 1 98.31 39 GLY B O 1
ATOM 1504 N N . PRO B 1 40 ? 19.062 -9.445 -6.953 1 98.31 40 PRO B N 1
ATOM 1505 C CA . PRO B 1 40 ? 18.078 -8.391 -6.676 1 98.31 40 PRO B CA 1
ATOM 1506 C C . PRO B 1 40 ? 18.297 -7.145 -7.527 1 98.31 40 PRO B C 1
ATOM 1508 O O . PRO B 1 40 ? 19.406 -6.934 -8.047 1 98.31 40 PRO B O 1
ATOM 1511 N N . ILE B 1 41 ? 17.25 -6.406 -7.793 1 98.12 41 ILE B N 1
ATOM 1512 C CA . ILE B 1 41 ? 17.281 -5.082 -8.406 1 98.12 41 ILE B CA 1
ATOM 1513 C C . ILE B 1 41 ? 16.578 -4.074 -7.492 1 98.12 41 ILE B C 1
ATOM 1515 O O . ILE B 1 41 ? 16.125 -4.43 -6.402 1 98.12 41 ILE B O 1
ATOM 1519 N N . GLY B 1 42 ? 16.562 -2.789 -7.867 1 97.44 42 GLY B N 1
ATOM 1520 C CA . GLY B 1 42 ? 15.938 -1.771 -7.035 1 97.44 42 GLY B CA 1
ATOM 1521 C C . GLY B 1 42 ? 14.453 -1.986 -6.832 1 97.44 42 GLY B C 1
ATOM 1522 O O . GLY B 1 42 ? 13.773 -2.523 -7.711 1 97.44 42 GLY B O 1
ATOM 1523 N N . TYR B 1 43 ? 13.984 -1.585 -5.688 1 98.25 43 TYR B N 1
ATOM 1524 C CA . TYR B 1 43 ? 12.594 -1.847 -5.332 1 98.25 43 TYR B CA 1
ATOM 1525 C C . TYR B 1 43 ? 11.641 -1.248 -6.363 1 98.25 43 TYR B C 1
ATOM 1527 O O . TYR B 1 43 ? 10.602 -1.829 -6.664 1 98.25 43 TYR B O 1
ATOM 1535 N N . CYS B 1 44 ? 11.945 -0.029 -6.836 1 98.31 44 CYS B N 1
ATOM 1536 C CA . CYS B 1 44 ? 11.086 0.615 -7.816 1 98.31 44 CYS B CA 1
ATOM 1537 C C . CYS B 1 44 ? 10.961 -0.23 -9.078 1 98.31 44 CYS B C 1
ATOM 1539 O O . CYS B 1 44 ? 9.867 -0.395 -9.617 1 98.31 44 CYS B O 1
ATOM 1541 N N . ASP B 1 45 ? 12.07 -0.775 -9.531 1 98.38 45 ASP B N 1
ATOM 1542 C CA . ASP B 1 45 ? 12.094 -1.625 -10.719 1 98.38 45 ASP B CA 1
ATOM 1543 C C . ASP B 1 45 ? 11.336 -2.928 -10.477 1 98.38 45 ASP B C 1
ATOM 1545 O O . ASP B 1 45 ? 10.672 -3.445 -11.375 1 98.38 45 ASP B O 1
ATOM 1549 N N . VAL B 1 46 ? 11.484 -3.455 -9.281 1 98.88 46 VAL B N 1
ATOM 1550 C CA . VAL B 1 46 ? 10.75 -4.668 -8.938 1 98.88 46 VAL B CA 1
ATOM 1551 C C . VAL B 1 46 ? 9.25 -4.426 -9.078 1 98.88 46 VAL B C 1
ATOM 1553 O O . VAL B 1 46 ? 8.555 -5.18 -9.766 1 98.88 46 VAL B O 1
ATOM 1556 N N . GLY B 1 47 ? 8.75 -3.375 -8.352 1 98.88 47 GLY B N 1
ATOM 1557 C CA . GLY B 1 47 ? 7.336 -3.049 -8.438 1 98.88 47 GLY B CA 1
ATOM 1558 C C . GLY B 1 47 ? 6.867 -2.779 -9.859 1 98.88 47 GLY B C 1
ATOM 1559 O O . GLY B 1 47 ? 5.793 -3.225 -10.258 1 98.88 47 GLY B O 1
ATOM 1560 N N . ASP B 1 48 ? 7.676 -2.078 -10.602 1 98.81 48 ASP B N 1
ATOM 1561 C CA . ASP B 1 48 ? 7.359 -1.707 -11.977 1 98.81 48 ASP B CA 1
ATOM 1562 C C . ASP B 1 48 ? 7.23 -2.943 -12.867 1 98.81 48 ASP B C 1
ATOM 1564 O O . ASP B 1 48 ? 6.227 -3.111 -13.562 1 98.81 48 ASP B O 1
ATOM 1568 N N . LYS B 1 49 ? 8.234 -3.822 -12.82 1 98.81 49 LYS B N 1
ATOM 1569 C CA . LYS B 1 49 ? 8.281 -4.98 -13.711 1 98.81 49 LYS B CA 1
ATOM 1570 C C . LYS B 1 49 ? 7.211 -6.004 -13.336 1 98.81 49 LYS B C 1
ATOM 1572 O O . LYS B 1 49 ? 6.508 -6.52 -14.211 1 98.81 49 LYS B O 1
ATOM 1577 N N . VAL B 1 50 ? 7.062 -6.316 -12.062 1 98.88 50 VAL B N 1
ATOM 1578 C CA . VAL B 1 50 ? 6.02 -7.25 -11.641 1 98.88 50 VAL B CA 1
ATOM 1579 C C . VAL B 1 50 ? 4.645 -6.656 -11.93 1 98.88 50 VAL B C 1
ATOM 1581 O O . VAL B 1 50 ? 3.756 -7.352 -12.438 1 98.88 50 VAL B O 1
ATOM 1584 N N . GLY B 1 51 ? 4.457 -5.355 -11.578 1 98.75 51 GLY B N 1
ATOM 1585 C CA . GLY B 1 51 ? 3.203 -4.672 -11.859 1 98.75 51 GLY B CA 1
ATOM 1586 C C . GLY B 1 51 ? 2.83 -4.688 -13.328 1 98.75 51 GLY B C 1
ATOM 1587 O O . GLY B 1 51 ? 1.669 -4.914 -13.672 1 98.75 51 GLY B O 1
ATOM 1588 N N . GLU B 1 52 ? 3.801 -4.449 -14.156 1 98.62 52 GLU B N 1
ATOM 1589 C CA . GLU B 1 52 ? 3.566 -4.465 -15.594 1 98.62 52 GLU B CA 1
ATOM 1590 C C . GLU B 1 52 ? 3.074 -5.832 -16.062 1 98.62 52 GLU B C 1
ATOM 1592 O O . GLU B 1 52 ? 2.117 -5.926 -16.828 1 98.62 52 GLU B O 1
ATOM 1597 N N . ILE B 1 53 ? 3.754 -6.879 -15.633 1 98.75 53 ILE B N 1
ATOM 1598 C CA . ILE B 1 53 ? 3.387 -8.234 -16.016 1 98.75 53 ILE B CA 1
ATOM 1599 C C . ILE B 1 53 ? 1.971 -8.547 -15.539 1 98.75 53 ILE B C 1
ATOM 1601 O O . ILE B 1 53 ? 1.152 -9.07 -16.297 1 98.75 53 ILE B O 1
ATOM 1605 N N . ILE B 1 54 ? 1.651 -8.203 -14.328 1 98.69 54 ILE B N 1
ATOM 1606 C CA . ILE B 1 54 ? 0.335 -8.469 -13.758 1 98.69 54 ILE B CA 1
ATOM 1607 C C . ILE B 1 54 ? -0.726 -7.672 -14.508 1 98.69 54 ILE B C 1
ATOM 1609 O O . ILE B 1 54 ? -1.832 -8.164 -14.75 1 98.69 54 ILE B O 1
ATOM 1613 N N . SER B 1 55 ? -0.42 -6.402 -14.805 1 98.12 55 SER B N 1
ATOM 1614 C CA . SER B 1 55 ? -1.342 -5.547 -15.539 1 98.12 55 SER B CA 1
ATOM 1615 C C . SER B 1 55 ? -1.744 -6.18 -16.859 1 98.12 55 SER B C 1
ATOM 1617 O O . SER B 1 55 ? -2.904 -6.098 -17.281 1 98.12 55 SER B O 1
ATOM 1619 N N . GLU B 1 56 ? -0.812 -6.824 -17.516 1 97.62 56 GLU B N 1
ATOM 1620 C CA . GLU B 1 56 ? -1.019 -7.43 -18.828 1 97.62 56 GLU B CA 1
ATOM 1621 C C . GLU B 1 56 ? -1.615 -8.828 -18.703 1 97.62 56 GLU B C 1
ATOM 1623 O O . GLU B 1 56 ? -2.24 -9.328 -19.641 1 97.62 56 GLU B O 1
ATOM 1628 N N . HIS B 1 57 ? -1.374 -9.469 -17.594 1 97.56 57 HIS B N 1
ATOM 1629 C CA . HIS B 1 57 ? -1.812 -10.836 -17.344 1 97.56 57 HIS B CA 1
ATOM 1630 C C . HIS B 1 57 ? -2.598 -10.945 -16.047 1 97.56 57 HIS B C 1
ATOM 1632 O O . HIS B 1 57 ? -2.09 -11.469 -15.047 1 97.56 57 HIS B O 1
ATOM 1638 N N . PRO B 1 58 ? -3.832 -10.508 -16.156 1 94.06 58 PRO B N 1
ATOM 1639 C CA . PRO B 1 58 ? -4.645 -10.438 -14.938 1 94.06 58 PRO B CA 1
ATOM 1640 C C . PRO B 1 58 ? -4.887 -11.812 -14.312 1 94.06 58 PRO B C 1
ATOM 1642 O 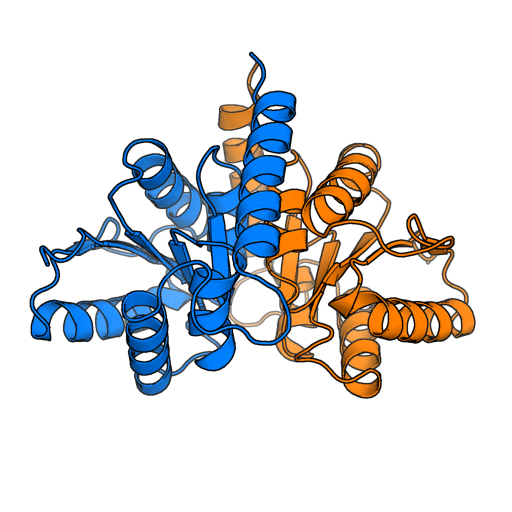O . PRO B 1 58 ? -5.379 -11.906 -13.188 1 94.06 58 PRO B O 1
ATOM 1645 N N . GLU B 1 59 ? -4.547 -12.875 -15 1 95.5 59 GLU B N 1
ATOM 1646 C CA . GLU B 1 59 ? -4.723 -14.227 -14.477 1 95.5 59 GLU B CA 1
ATOM 1647 C C . GLU B 1 59 ? -3.57 -14.609 -13.555 1 95.5 59 GLU B C 1
ATOM 1649 O O . GLU B 1 59 ? -3.656 -15.602 -12.828 1 95.5 59 GLU B O 1
ATOM 1654 N N . TYR B 1 60 ? -2.418 -13.891 -13.578 1 98.19 60 TYR B N 1
ATOM 1655 C CA . TYR B 1 60 ? -1.271 -14.164 -12.719 1 98.19 60 TYR B CA 1
ATOM 1656 C C . TYR B 1 60 ? -1.427 -13.484 -11.367 1 98.19 60 TYR B C 1
ATOM 1658 O O . TYR B 1 60 ? -2.309 -12.641 -11.188 1 98.19 60 TYR B O 1
ATOM 1666 N N . VAL B 1 61 ? -0.632 -13.914 -10.383 1 98.69 61 VAL B N 1
ATOM 1667 C CA . VAL B 1 61 ? -0.531 -13.305 -9.062 1 98.69 61 VAL B CA 1
ATOM 1668 C C . VAL B 1 61 ? 0.892 -12.797 -8.836 1 98.69 61 VAL B C 1
ATOM 1670 O O . VAL B 1 61 ? 1.859 -13.445 -9.242 1 98.69 61 VAL B O 1
ATOM 1673 N N . GLY B 1 62 ? 0.993 -11.664 -8.266 1 98.88 62 GLY B N 1
ATOM 1674 C CA . GLY B 1 62 ? 2.309 -11.109 -8 1 98.88 62 GLY B CA 1
ATOM 1675 C C . GLY B 1 62 ? 2.67 -11.109 -6.527 1 98.88 62 GLY B C 1
ATOM 1676 O O . GLY B 1 62 ? 1.826 -10.82 -5.676 1 98.88 62 GLY B O 1
ATOM 1677 N N . PHE B 1 63 ? 3.887 -11.469 -6.18 1 98.94 63 PHE B N 1
ATOM 1678 C CA . PHE B 1 63 ? 4.496 -11.273 -4.871 1 98.94 63 PHE B CA 1
ATOM 1679 C C . PHE B 1 63 ? 5.77 -10.445 -4.988 1 98.94 63 PHE B C 1
ATOM 1681 O O . PHE B 1 63 ? 6.676 -10.789 -5.746 1 98.94 63 PHE B O 1
ATOM 1688 N N . ALA B 1 64 ? 5.867 -9.367 -4.305 1 98.94 64 ALA B N 1
ATOM 1689 C CA . ALA B 1 64 ? 7.039 -8.5 -4.371 1 98.94 64 ALA B CA 1
ATOM 1690 C C . ALA B 1 64 ? 7.574 -8.195 -2.975 1 98.94 64 ALA B C 1
ATOM 1692 O O . ALA B 1 64 ? 6.812 -8.156 -2.006 1 98.94 64 ALA B O 1
ATOM 1693 N N . PHE B 1 65 ? 8.891 -7.992 -2.875 1 98.88 65 PHE B N 1
ATOM 1694 C CA . PHE B 1 65 ? 9.555 -7.887 -1.577 1 98.88 65 PHE B CA 1
ATOM 1695 C C . PHE B 1 65 ? 10.57 -6.758 -1.576 1 98.88 65 PHE B C 1
ATOM 1697 O O . PHE B 1 65 ? 11.344 -6.609 -2.527 1 98.88 65 PHE B O 1
ATOM 1704 N N . CYS B 1 66 ? 10.594 -6.004 -0.577 1 98.56 66 CYS B N 1
ATOM 1705 C CA . CYS B 1 66 ? 11.633 -5.016 -0.304 1 98.56 66 CYS B CA 1
ATOM 1706 C C . CYS B 1 66 ? 11.852 -4.859 1.196 1 98.56 66 CYS B C 1
ATOM 1708 O O . CYS B 1 66 ? 11.625 -5.797 1.963 1 98.56 66 CYS B O 1
ATOM 1710 N N . GLY B 1 67 ? 12.445 -3.809 1.654 1 97.5 67 GLY B N 1
ATOM 1711 C CA . GLY B 1 67 ? 12.688 -3.666 3.08 1 97.5 67 GLY B CA 1
ATOM 1712 C C . GLY B 1 67 ? 11.414 -3.68 3.908 1 97.5 67 GLY B C 1
ATOM 1713 O O . GLY B 1 67 ? 11.297 -4.453 4.859 1 97.5 67 GLY B O 1
ATOM 1714 N N . THR B 1 68 ? 10.438 -2.912 3.49 1 97.88 68 THR B N 1
ATOM 1715 C CA . THR B 1 68 ? 9.188 -2.816 4.238 1 97.88 68 THR B CA 1
ATOM 1716 C C . THR B 1 68 ? 8.016 -3.354 3.416 1 97.88 68 THR B C 1
ATOM 1718 O O . THR B 1 68 ? 6.918 -3.537 3.938 1 97.88 68 THR B O 1
ATOM 1721 N N . GLY B 1 69 ? 8.219 -3.59 2.191 1 98.38 69 GLY B N 1
ATOM 1722 C CA . GLY B 1 69 ? 7.148 -3.926 1.265 1 98.38 69 GLY B CA 1
ATOM 1723 C C . GLY B 1 69 ? 6.48 -2.707 0.66 1 98.38 69 GLY B C 1
ATOM 1724 O O . GLY B 1 69 ? 5.727 -2.824 -0.309 1 98.38 69 GLY B O 1
ATOM 1725 N N . MET B 1 70 ? 6.75 -1.553 1.136 1 98.44 70 MET B N 1
ATOM 1726 C CA . MET B 1 70 ? 6.047 -0.319 0.789 1 98.44 70 MET B CA 1
ATOM 1727 C C . MET B 1 70 ? 6.465 0.174 -0.592 1 98.44 70 MET B C 1
ATOM 1729 O O . MET B 1 70 ? 5.617 0.459 -1.438 1 98.44 70 MET B O 1
ATOM 1733 N N . GLY B 1 71 ? 7.762 0.261 -0.829 1 98.56 71 GLY B N 1
ATOM 1734 C CA . GLY B 1 71 ? 8.258 0.792 -2.088 1 98.56 71 GLY B CA 1
ATOM 1735 C C . GLY B 1 71 ? 7.789 0.006 -3.297 1 98.56 71 GLY B C 1
ATOM 1736 O O . GLY B 1 71 ? 7.316 0.586 -4.277 1 98.56 71 GLY B O 1
ATOM 1737 N N . VAL B 1 72 ? 7.922 -1.336 -3.23 1 98.88 72 VAL B N 1
ATOM 1738 C CA . VAL B 1 72 ? 7.496 -2.176 -4.344 1 98.88 72 VAL B CA 1
ATOM 1739 C C . VAL B 1 72 ? 5.992 -2.027 -4.555 1 98.88 72 VAL B C 1
ATOM 1741 O O . VAL B 1 72 ? 5.504 -2.135 -5.684 1 98.88 72 VAL B O 1
ATOM 1744 N N . SER B 1 73 ? 5.219 -1.917 -3.496 1 98.88 73 SER B N 1
ATOM 1745 C CA . SER B 1 73 ? 3.768 -1.765 -3.58 1 98.88 73 SER B CA 1
ATOM 1746 C C . SER B 1 73 ? 3.389 -0.447 -4.246 1 98.88 73 SER B C 1
ATOM 1748 O O . SER B 1 73 ? 2.518 -0.415 -5.117 1 98.88 73 SER B O 1
ATOM 1750 N N . ILE B 1 74 ? 3.988 0.673 -3.816 1 98.88 74 ILE B N 1
ATOM 1751 C CA . ILE B 1 74 ? 3.699 1.984 -4.387 1 98.88 74 ILE B CA 1
ATOM 1752 C C . ILE B 1 74 ? 3.979 1.968 -5.887 1 98.88 74 ILE B C 1
ATOM 1754 O O . ILE B 1 74 ? 3.148 2.408 -6.684 1 98.88 74 ILE B O 1
ATOM 1758 N N . SER B 1 75 ? 5.152 1.427 -6.246 1 98.81 75 SER B N 1
ATOM 1759 C CA . SER B 1 75 ? 5.527 1.346 -7.652 1 98.81 75 SER B CA 1
ATOM 1760 C C . SER B 1 75 ? 4.543 0.487 -8.438 1 98.81 75 SER B C 1
ATOM 1762 O O . SER B 1 75 ? 4.117 0.866 -9.531 1 98.81 75 SER B O 1
ATOM 1764 N N . ALA B 1 76 ? 4.191 -0.667 -7.926 1 98.88 76 ALA B N 1
ATOM 1765 C CA . ALA B 1 76 ? 3.293 -1.597 -8.602 1 98.88 76 ALA B CA 1
ATOM 1766 C C . ALA B 1 76 ? 1.915 -0.973 -8.812 1 98.88 76 ALA B C 1
ATOM 1768 O O . ALA B 1 76 ? 1.31 -1.132 -9.875 1 98.88 76 ALA B O 1
ATOM 1769 N N . ASN B 1 77 ? 1.39 -0.234 -7.84 1 98.75 77 ASN B N 1
ATOM 1770 C CA . ASN B 1 77 ? 0.028 0.287 -7.863 1 98.75 77 ASN B CA 1
ATOM 1771 C C . ASN B 1 77 ? -0.108 1.46 -8.828 1 98.75 77 ASN B C 1
ATOM 1773 O O . ASN B 1 77 ? -1.217 1.932 -9.086 1 98.75 77 ASN B O 1
ATOM 1777 N N . LYS B 1 78 ? 1.018 1.907 -9.383 1 98.5 78 LYS B N 1
ATOM 1778 C CA . LYS B 1 78 ? 0.94 2.92 -10.43 1 98.5 78 LYS B CA 1
ATOM 1779 C C . LYS B 1 78 ? 0.378 2.33 -11.719 1 98.5 78 LYS B C 1
ATOM 1781 O O . LYS B 1 78 ? -0.045 3.068 -12.609 1 98.5 78 LYS B O 1
ATOM 1786 N N . HIS B 1 79 ? 0.373 1.016 -11.891 1 98.31 79 HIS B N 1
ATOM 1787 C CA . HIS B 1 79 ? -0.091 0.36 -13.109 1 98.31 79 HIS B CA 1
ATOM 1788 C C . HIS B 1 79 ? -1.599 0.134 -13.078 1 98.31 79 HIS B C 1
ATOM 1790 O O . HIS B 1 79 ? -2.154 -0.217 -12.031 1 98.31 79 HIS B O 1
ATOM 1796 N N . LYS B 1 80 ? -2.24 0.365 -14.195 1 97.12 80 LYS B N 1
ATOM 1797 C CA . LYS B 1 80 ? -3.646 0.008 -14.344 1 97.12 80 LYS B CA 1
ATOM 1798 C C . LYS B 1 80 ? -3.861 -1.486 -14.125 1 97.12 80 LYS B C 1
ATOM 1800 O O . LYS B 1 80 ? -3.027 -2.305 -14.523 1 97.12 80 LYS B O 1
ATOM 1805 N N . ASN B 1 81 ? -4.945 -1.863 -13.438 1 97.81 81 ASN B N 1
ATOM 1806 C CA . ASN B 1 81 ? -5.363 -3.242 -13.203 1 97.81 81 ASN B CA 1
ATOM 1807 C C . ASN B 1 81 ? -4.445 -3.945 -12.211 1 97.81 81 ASN B C 1
ATOM 1809 O O . ASN B 1 81 ? -4.418 -5.176 -12.148 1 97.81 81 ASN B O 1
ATOM 1813 N N . VAL B 1 82 ? -3.625 -3.242 -11.531 1 98.75 82 VAL B N 1
ATOM 1814 C CA . VAL B 1 82 ? -2.783 -3.801 -10.477 1 98.75 82 VAL B CA 1
ATOM 1815 C C . VAL B 1 82 ? -3.285 -3.332 -9.109 1 98.75 82 VAL B C 1
ATOM 1817 O O . VAL B 1 82 ? -3.479 -2.135 -8.891 1 98.75 82 VAL B O 1
ATOM 1820 N N . TYR B 1 83 ? -3.508 -4.172 -8.25 1 98.88 83 TYR B N 1
ATOM 1821 C CA . TYR B 1 83 ? -3.943 -3.947 -6.871 1 98.88 83 TYR B CA 1
ATOM 1822 C C . TYR B 1 83 ? -3.025 -4.66 -5.887 1 98.88 83 TYR B C 1
ATOM 1824 O O . TYR B 1 83 ? -3.293 -5.793 -5.488 1 98.88 83 TYR B O 1
ATOM 1832 N N . CYS B 1 84 ? -2.02 -3.955 -5.473 1 98.94 84 CYS B N 1
ATOM 1833 C CA . CYS B 1 84 ? -1 -4.539 -4.605 1 98.94 84 CYS B CA 1
ATOM 1834 C C . CYS B 1 84 ? -1.247 -4.172 -3.148 1 98.94 84 CYS B C 1
ATOM 1836 O O . CYS B 1 84 ? -1.285 -2.992 -2.797 1 98.94 84 CYS B O 1
ATOM 1838 N N . GLY B 1 85 ? -1.454 -5.145 -2.314 1 98.56 85 GLY B N 1
ATOM 1839 C CA . GLY B 1 85 ? -1.549 -4.949 -0.877 1 98.56 85 GLY B CA 1
ATOM 1840 C C . GLY B 1 85 ? -0.216 -5.09 -0.166 1 98.56 85 GLY B C 1
ATOM 1841 O O . GLY B 1 85 ? 0.505 -6.066 -0.377 1 98.56 85 GLY B O 1
ATOM 1842 N N . VAL B 1 86 ? 0.175 -4.16 0.591 1 98.38 86 VAL B N 1
ATOM 1843 C CA . VAL B 1 86 ? 1.3 -4.293 1.512 1 98.38 86 VAL B CA 1
ATOM 1844 C C . VAL B 1 86 ? 0.798 -4.762 2.875 1 98.38 86 VAL B C 1
ATOM 1846 O O . VAL B 1 86 ? -0.107 -4.156 3.453 1 98.38 86 VAL B O 1
ATOM 1849 N N . CYS B 1 87 ? 1.311 -5.84 3.359 1 98.44 87 CYS B N 1
ATOM 1850 C CA . CYS B 1 87 ? 0.767 -6.441 4.57 1 98.44 87 CYS B CA 1
ATOM 1851 C C . CYS B 1 87 ? 1.879 -6.797 5.551 1 98.44 87 CYS B C 1
ATOM 1853 O O . CYS B 1 87 ? 2.973 -7.188 5.137 1 98.44 87 CYS B O 1
ATOM 1855 N N . GLU B 1 88 ? 1.528 -6.676 6.797 1 97.94 88 GLU B N 1
ATOM 1856 C CA . GLU B 1 88 ? 2.467 -7.004 7.867 1 97.94 88 GLU B CA 1
ATOM 1857 C C . GLU B 1 88 ? 1.937 -8.141 8.734 1 97.94 88 GLU B C 1
ATOM 1859 O O . GLU B 1 88 ? 2.566 -8.516 9.727 1 97.94 88 GLU B O 1
ATOM 1864 N N . SER B 1 89 ? 0.781 -8.672 8.398 1 97.94 89 SER B N 1
ATOM 1865 C CA . SER B 1 89 ? 0.167 -9.727 9.203 1 97.94 89 SER B CA 1
ATOM 1866 C C . SER B 1 89 ? -0.558 -10.742 8.32 1 97.94 89 SER B C 1
ATOM 1868 O O . SER B 1 89 ? -0.898 -10.445 7.176 1 97.94 89 SER B O 1
ATOM 1870 N N . VAL B 1 90 ? -0.748 -11.914 8.922 1 98.56 90 VAL B N 1
ATOM 1871 C CA . VAL B 1 90 ? -1.51 -12.945 8.234 1 98.56 90 VAL B CA 1
ATOM 1872 C C . VAL B 1 90 ? -2.938 -12.469 7.992 1 98.56 90 VAL B C 1
ATOM 1874 O O . VAL B 1 90 ? -3.508 -12.703 6.922 1 98.56 90 VAL B O 1
ATOM 1877 N N . THR B 1 91 ? -3.475 -11.75 8.961 1 97.88 91 THR B N 1
ATOM 1878 C CA . THR B 1 91 ? -4.832 -11.219 8.867 1 97.88 91 THR B CA 1
ATOM 1879 C C . THR B 1 91 ? -4.965 -10.273 7.684 1 97.88 91 THR B C 1
ATOM 1881 O O . THR B 1 91 ? -5.887 -10.406 6.871 1 97.88 91 THR B O 1
ATOM 1884 N N . THR B 1 92 ? -4.074 -9.359 7.527 1 98.25 92 THR B N 1
ATOM 1885 C CA . THR B 1 92 ? -4.211 -8.375 6.461 1 98.25 92 THR B CA 1
ATOM 1886 C C . THR B 1 92 ? -3.883 -9 5.105 1 98.25 92 THR B C 1
ATOM 1888 O O . THR B 1 92 ? -4.43 -8.586 4.082 1 98.25 92 THR B O 1
ATOM 1891 N N . ALA B 1 93 ? -2.986 -10.023 5.055 1 98.75 93 ALA B N 1
ATOM 1892 C CA . ALA B 1 93 ? -2.742 -10.758 3.814 1 98.75 93 ALA B CA 1
ATOM 1893 C C . ALA B 1 93 ? -4.016 -11.43 3.314 1 98.75 93 ALA B C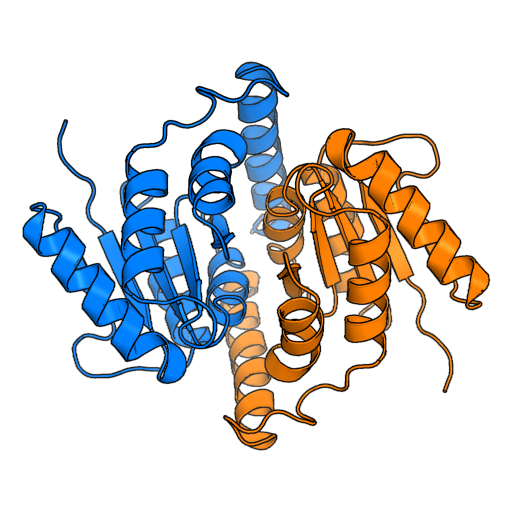 1
ATOM 1895 O O . ALA B 1 93 ? -4.281 -11.453 2.111 1 98.75 93 ALA B O 1
ATOM 1896 N N . ARG B 1 94 ? -4.762 -11.977 4.25 1 98.44 94 ARG B N 1
ATOM 1897 C CA . ARG B 1 94 ? -6.043 -12.586 3.908 1 98.44 94 ARG B CA 1
ATOM 1898 C C . ARG B 1 94 ? -7.051 -11.523 3.477 1 98.44 94 ARG B C 1
ATOM 1900 O O . ARG B 1 94 ? -7.734 -11.688 2.461 1 98.44 94 ARG B O 1
ATOM 1907 N N . PHE B 1 95 ? -7.137 -10.43 4.164 1 98.12 95 PHE B N 1
ATOM 1908 C CA . PHE B 1 95 ? -8.148 -9.398 3.959 1 98.12 95 PHE B CA 1
ATOM 1909 C C . PHE B 1 95 ? -7.922 -8.68 2.637 1 98.12 95 PHE B C 1
ATOM 1911 O O . PHE B 1 95 ? -8.883 -8.281 1.97 1 98.12 95 PHE B O 1
ATOM 1918 N N . CYS B 1 96 ? -6.633 -8.469 2.236 1 97.81 96 CYS B N 1
ATOM 1919 C CA . CYS B 1 96 ? -6.434 -7.715 1.003 1 97.81 96 CYS B CA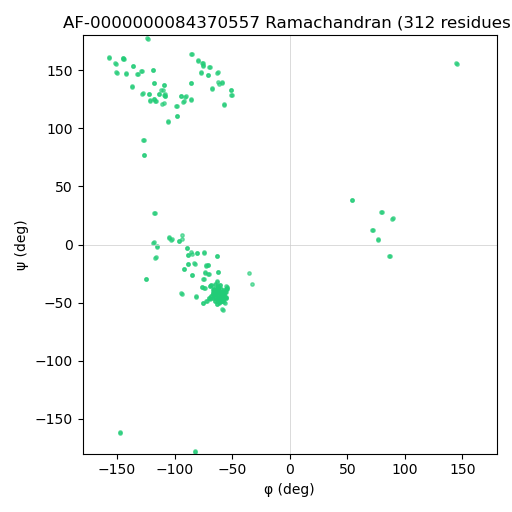 1
ATOM 1920 C C . CYS B 1 96 ? -7.02 -8.453 -0.192 1 97.81 96 CYS B C 1
ATOM 1922 O O . CYS B 1 96 ? -7.488 -7.832 -1.146 1 97.81 96 CYS B O 1
ATOM 1924 N N . LYS B 1 97 ? -7 -9.805 -0.123 1 98.5 97 LYS B N 1
ATOM 1925 C CA . LYS B 1 97 ? -7.676 -10.594 -1.148 1 98.5 97 LYS B CA 1
ATOM 1926 C C . LYS B 1 97 ? -9.195 -10.508 -0.996 1 98.5 97 LYS B C 1
ATOM 1928 O O . LYS B 1 97 ? -9.906 -10.203 -1.956 1 98.5 97 LYS B O 1
ATOM 1933 N N . ILE B 1 98 ? -9.68 -10.711 0.198 1 98.38 98 ILE B N 1
ATOM 1934 C CA . ILE B 1 98 ? -11.117 -10.812 0.459 1 98.38 98 ILE B CA 1
ATOM 1935 C C . ILE B 1 98 ? -11.781 -9.469 0.164 1 98.38 98 ILE B C 1
ATOM 1937 O O . ILE B 1 98 ? -12.859 -9.43 -0.444 1 98.38 98 ILE B O 1
ATOM 1941 N N . ILE B 1 99 ? -11.18 -8.375 0.539 1 98.06 99 ILE B N 1
ATOM 1942 C CA . ILE B 1 99 ? -11.836 -7.07 0.547 1 98.06 99 ILE B CA 1
ATOM 1943 C C . ILE B 1 99 ? -11.555 -6.344 -0.766 1 98.06 99 ILE B C 1
ATOM 1945 O O . ILE B 1 99 ? -12.461 -5.766 -1.37 1 98.06 99 ILE B O 1
ATOM 1949 N N . ASN B 1 100 ? -10.281 -6.414 -1.258 1 97.88 100 ASN B N 1
ATOM 1950 C CA . ASN B 1 100 ? -9.867 -5.551 -2.359 1 97.88 100 ASN B CA 1
ATOM 1951 C C . ASN B 1 100 ? -9.523 -6.359 -3.607 1 97.88 100 ASN B C 1
ATOM 1953 O O . ASN B 1 100 ? -9.156 -5.793 -4.637 1 97.88 100 ASN B O 1
ATOM 1957 N N . ASN B 1 101 ? -9.617 -7.68 -3.504 1 98.31 101 ASN B N 1
ATOM 1958 C CA . ASN B 1 101 ? -9.242 -8.562 -4.602 1 98.31 101 ASN B CA 1
ATOM 1959 C C . ASN B 1 101 ? -7.824 -8.289 -5.086 1 98.31 101 ASN B C 1
ATOM 1961 O O . ASN B 1 101 ? -7.559 -8.312 -6.289 1 98.31 101 ASN B O 1
ATOM 1965 N N . CYS B 1 102 ? -6.965 -8.016 -4.16 1 98.75 102 CYS B N 1
ATOM 1966 C CA . CYS B 1 102 ? -5.574 -7.777 -4.531 1 98.75 102 CYS B CA 1
ATOM 1967 C C . CYS B 1 102 ? -5.039 -8.906 -5.406 1 98.75 102 CYS B C 1
ATOM 1969 O O . CYS B 1 102 ? -5.25 -10.078 -5.109 1 98.75 102 CYS B O 1
ATOM 1971 N N . ASN B 1 103 ? -4.387 -8.484 -6.492 1 98.75 103 ASN B N 1
ATOM 1972 C CA . ASN B 1 103 ? -3.752 -9.477 -7.359 1 98.75 103 ASN B CA 1
ATOM 1973 C C . ASN B 1 103 ? -2.236 -9.492 -7.172 1 98.75 103 ASN B C 1
ATOM 1975 O O . ASN B 1 103 ? -1.529 -10.219 -7.871 1 98.75 103 ASN B O 1
ATOM 1979 N N . MET B 1 104 ? -1.762 -8.758 -6.238 1 98.88 104 MET B N 1
ATOM 1980 C CA . MET B 1 104 ? -0.371 -8.734 -5.793 1 98.88 104 MET B CA 1
ATOM 1981 C C . MET B 1 104 ? -0.287 -8.562 -4.277 1 98.88 104 MET B C 1
ATOM 1983 O O . MET B 1 104 ? -1.123 -7.891 -3.678 1 98.88 104 MET B O 1
ATOM 1987 N N . LEU B 1 105 ? 0.689 -9.141 -3.658 1 98.88 105 LEU B N 1
ATOM 1988 C CA . LEU B 1 105 ? 1.019 -9 -2.244 1 98.88 105 LEU B CA 1
ATOM 1989 C C . LEU B 1 105 ? 2.48 -8.609 -2.062 1 98.88 105 LEU B C 1
ATOM 1991 O O . LEU B 1 105 ? 3.367 -9.203 -2.684 1 98.88 105 LEU B O 1
ATOM 1995 N N . SER B 1 106 ? 2.729 -7.613 -1.296 1 98.88 106 SER B N 1
ATOM 1996 C CA . SER B 1 106 ? 4.105 -7.223 -1.003 1 98.88 106 SER B CA 1
ATOM 1997 C C . SER B 1 106 ? 4.406 -7.332 0.488 1 98.88 106 SER B C 1
ATOM 1999 O O . SER B 1 106 ? 3.506 -7.184 1.319 1 98.88 106 SER B O 1
ATOM 2001 N N . MET B 1 107 ? 5.648 -7.609 0.824 1 98.75 107 MET B N 1
ATOM 2002 C CA . MET B 1 107 ? 6.113 -7.828 2.189 1 98.75 107 MET B CA 1
ATOM 2003 C C . MET B 1 107 ? 7.527 -7.281 2.377 1 98.75 107 MET B C 1
ATOM 2005 O O . MET B 1 107 ? 8.258 -7.094 1.402 1 98.75 107 MET B O 1
ATOM 2009 N N . GLY B 1 108 ? 7.832 -7.074 3.619 1 98.5 108 GLY B N 1
ATOM 2010 C CA . GLY B 1 108 ? 9.117 -6.477 3.932 1 98.5 108 GLY B CA 1
ATOM 2011 C C . GLY B 1 108 ? 10.094 -7.449 4.566 1 98.5 108 GLY B C 1
ATOM 2012 O O . GLY B 1 108 ? 9.781 -8.07 5.586 1 98.5 108 GLY B O 1
ATOM 2013 N N . GLY B 1 109 ? 11.258 -7.484 4.012 1 98.44 109 GLY B N 1
ATOM 2014 C CA . GLY B 1 109 ? 12.297 -8.359 4.531 1 98.44 109 GLY B CA 1
ATOM 2015 C C . GLY B 1 109 ? 12.875 -7.887 5.852 1 98.44 109 GLY B C 1
ATOM 2016 O O . GLY B 1 109 ? 13.492 -8.664 6.582 1 98.44 109 GLY B O 1
ATOM 2017 N N . LEU B 1 110 ? 12.695 -6.637 6.207 1 97.44 110 LEU B N 1
ATOM 2018 C CA . LEU B 1 110 ? 13.211 -6.09 7.461 1 97.44 110 LEU B CA 1
ATOM 2019 C C . LEU B 1 110 ? 12.203 -6.277 8.586 1 97.44 110 LEU B C 1
ATOM 2021 O O . LEU B 1 110 ? 12.531 -6.094 9.758 1 97.44 110 LEU B O 1
ATOM 2025 N N . LEU B 1 111 ? 10.961 -6.715 8.258 1 97.69 111 LEU B N 1
ATOM 2026 C CA . LEU B 1 111 ? 9.883 -6.656 9.234 1 97.69 111 LEU B CA 1
ATOM 2027 C C . LEU B 1 111 ? 9.25 -8.031 9.43 1 97.69 111 LEU B C 1
ATOM 2029 O O . LEU B 1 111 ? 8.648 -8.297 10.469 1 97.69 111 LEU B O 1
ATOM 2033 N N . ILE B 1 112 ? 9.266 -8.859 8.398 1 98.38 112 ILE B N 1
ATOM 2034 C CA . ILE B 1 112 ? 8.508 -10.109 8.383 1 98.38 112 ILE B CA 1
ATOM 2035 C C . ILE B 1 112 ? 9.477 -11.289 8.367 1 98.38 112 ILE B C 1
ATOM 2037 O O . ILE B 1 112 ? 10.383 -11.344 7.539 1 98.38 112 ILE B O 1
ATOM 2041 N N . THR B 1 113 ? 9.289 -12.25 9.25 1 98.56 113 THR B N 1
ATOM 2042 C CA . THR B 1 113 ? 10.109 -13.461 9.242 1 98.56 113 THR B CA 1
ATOM 2043 C C . THR B 1 113 ? 9.68 -14.398 8.117 1 98.56 113 THR B C 1
ATOM 2045 O O . THR B 1 113 ? 8.539 -14.328 7.645 1 98.56 113 THR B O 1
ATOM 2048 N N . PRO B 1 114 ? 10.594 -15.258 7.691 1 98.75 114 PRO B N 1
ATOM 2049 C CA . PRO B 1 114 ? 10.219 -16.25 6.672 1 98.75 114 PRO B CA 1
ATOM 2050 C C . PRO B 1 114 ? 9.023 -17.094 7.086 1 98.75 114 PRO B C 1
ATOM 2052 O O . PRO B 1 114 ? 8.141 -17.359 6.266 1 98.75 114 PRO B O 1
ATOM 2055 N N . PHE B 1 115 ? 8.977 -17.484 8.328 1 98.75 115 PHE B N 1
ATOM 2056 C CA . PHE B 1 115 ? 7.871 -18.297 8.828 1 98.75 115 PHE B CA 1
ATOM 2057 C C . PHE B 1 115 ? 6.547 -17.562 8.68 1 98.75 115 PHE B C 1
ATOM 2059 O O . PHE B 1 115 ? 5.574 -18.109 8.164 1 98.75 115 PHE B O 1
ATOM 2066 N N . LYS B 1 116 ? 6.551 -16.391 9.109 1 98.75 116 LYS B N 1
ATOM 2067 C CA . LYS B 1 116 ? 5.34 -15.578 9.008 1 98.75 116 LYS B CA 1
ATOM 2068 C C . LYS B 1 116 ? 4.969 -15.32 7.551 1 98.75 116 LYS B C 1
ATOM 2070 O O . LYS B 1 116 ? 3.795 -15.359 7.188 1 98.75 116 LYS B O 1
ATOM 2075 N N . ALA B 1 117 ? 5.992 -15.016 6.75 1 98.88 117 ALA B N 1
ATOM 2076 C CA . ALA B 1 117 ? 5.758 -14.742 5.332 1 98.88 117 ALA B CA 1
ATOM 2077 C C . ALA B 1 117 ? 5.074 -15.922 4.652 1 98.88 117 ALA B C 1
ATOM 2079 O O . ALA B 1 117 ? 4.16 -15.734 3.842 1 98.88 117 ALA B O 1
ATOM 2080 N N . ASN B 1 118 ? 5.523 -17.094 4.98 1 98.88 118 ASN B N 1
ATOM 2081 C CA . ASN B 1 118 ? 4.918 -18.297 4.406 1 98.88 118 ASN B CA 1
ATOM 2082 C C . ASN B 1 118 ? 3.455 -18.438 4.82 1 98.88 118 ASN B C 1
ATOM 2084 O O . ASN B 1 118 ? 2.607 -18.797 4.004 1 98.88 118 ASN B O 1
ATOM 2088 N N . MET B 1 119 ? 3.156 -18.094 6.074 1 98.88 119 MET B N 1
ATOM 2089 C CA . MET B 1 119 ? 1.77 -18.109 6.531 1 98.88 119 MET B CA 1
ATOM 2090 C C . MET B 1 119 ? 0.946 -17.062 5.793 1 98.88 119 MET B C 1
ATOM 2092 O O . MET B 1 119 ? -0.219 -17.297 5.465 1 98.88 119 MET B O 1
ATOM 2096 N N . MET B 1 120 ? 1.522 -15.953 5.555 1 98.88 120 MET B N 1
ATOM 2097 C CA . MET B 1 120 ? 0.835 -14.844 4.895 1 98.88 120 MET B CA 1
ATOM 2098 C C . MET B 1 120 ? 0.489 -15.203 3.453 1 98.88 120 MET B C 1
ATOM 2100 O O . MET B 1 120 ? -0.64 -14.984 3.01 1 98.88 120 MET B O 1
ATOM 2104 N N . VAL B 1 121 ? 1.445 -15.781 2.711 1 98.81 121 VAL B N 1
ATOM 2105 C CA . VAL B 1 121 ? 1.172 -16.109 1.314 1 98.81 121 VAL B CA 1
ATOM 2106 C C . VAL B 1 121 ? 0.14 -17.234 1.233 1 98.81 121 VAL B C 1
ATOM 2108 O O . VAL B 1 121 ? -0.689 -17.25 0.321 1 98.81 121 VAL B O 1
ATOM 2111 N N . ASP B 1 122 ? 0.179 -18.156 2.176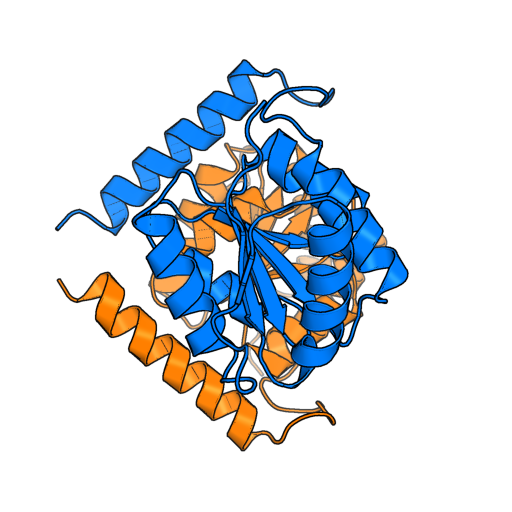 1 98.81 122 ASP B N 1
ATOM 2112 C CA . ASP B 1 122 ? -0.847 -19.203 2.211 1 98.81 122 ASP B CA 1
ATOM 2113 C C . ASP B 1 122 ? -2.23 -18.594 2.445 1 98.81 122 ASP B C 1
ATOM 2115 O O . ASP B 1 122 ? -3.188 -18.938 1.747 1 98.81 122 ASP B O 1
ATOM 2119 N N . ALA B 1 123 ? -2.336 -17.734 3.424 1 98.75 123 ALA B N 1
ATOM 2120 C CA . ALA B 1 123 ? -3.611 -17.094 3.748 1 98.75 123 ALA B CA 1
ATOM 2121 C C . ALA B 1 123 ? -4.148 -16.312 2.559 1 98.75 123 ALA B C 1
ATOM 2123 O O . ALA B 1 123 ? -5.348 -16.328 2.279 1 98.75 123 ALA B O 1
ATOM 2124 N N . TYR B 1 124 ? -3.271 -15.586 1.917 1 98.75 124 TYR B N 1
ATOM 2125 C CA . TYR B 1 124 ? -3.631 -14.805 0.738 1 98.75 124 TYR B CA 1
ATOM 2126 C C . TYR B 1 124 ? -4.141 -15.711 -0.379 1 98.75 124 TYR B C 1
ATOM 2128 O O . TYR B 1 124 ? -5.195 -15.453 -0.963 1 98.75 124 TYR B O 1
ATOM 2136 N N . LEU B 1 125 ? -3.396 -16.766 -0.684 1 98.5 125 LEU B N 1
ATOM 2137 C CA . LEU B 1 125 ? -3.695 -17.625 -1.812 1 98.5 125 LEU B CA 1
ATOM 2138 C C . LEU B 1 125 ? -4.949 -18.453 -1.542 1 98.5 125 LEU B C 1
ATOM 2140 O O . LEU B 1 125 ? -5.637 -18.875 -2.477 1 98.5 125 LEU B O 1
ATOM 2144 N N . GLU B 1 126 ? -5.285 -18.703 -0.302 1 97.69 126 GLU B N 1
ATOM 2145 C CA . GLU B 1 126 ? -6.43 -19.531 0.062 1 97.69 126 GLU B CA 1
ATOM 2146 C C . GLU B 1 126 ? -7.703 -18.703 0.16 1 97.69 126 GLU B C 1
ATOM 2148 O O . GLU B 1 126 ? -8.812 -19.234 0.183 1 97.69 126 GLU B O 1
ATOM 2153 N N . ALA B 1 127 ? -7.574 -17.438 0.248 1 97.94 127 ALA B N 1
ATOM 2154 C CA . ALA B 1 127 ? -8.719 -16.547 0.374 1 97.94 127 ALA B CA 1
ATOM 2155 C C . ALA B 1 127 ? -9.445 -16.391 -0.961 1 97.94 127 ALA B C 1
ATOM 2157 O O . ALA B 1 127 ? -8.844 -16.562 -2.023 1 97.94 127 ALA B O 1
ATOM 2158 N N . THR B 1 128 ? -10.75 -16.078 -0.904 1 97.69 128 THR B N 1
ATOM 2159 C CA . THR B 1 128 ? -11.594 -15.812 -2.064 1 97.69 128 THR B CA 1
ATOM 2160 C C . THR B 1 128 ? -12.219 -14.43 -1.978 1 97.69 128 THR B C 1
ATOM 2162 O O . THR B 1 128 ? -12.82 -14.07 -0.962 1 97.69 128 THR B O 1
ATOM 2165 N N . PHE B 1 129 ? -12.078 -13.688 -3.049 1 98.12 129 PHE B N 1
ATOM 2166 C CA . PHE B 1 129 ? -12.641 -12.344 -3.096 1 98.12 129 PHE B CA 1
ATOM 2167 C C . PHE B 1 129 ? -14.102 -12.352 -2.678 1 98.12 129 PHE B C 1
ATOM 2169 O O . PHE B 1 129 ? -14.883 -13.203 -3.131 1 98.12 129 PHE B O 1
ATOM 2176 N N . SER B 1 130 ? -14.414 -11.484 -1.74 1 97.38 130 SER B N 1
ATOM 2177 C CA . SER B 1 130 ? -15.75 -11.117 -1.28 1 97.38 130 SER B CA 1
ATOM 2178 C C . SER B 1 130 ? -16.344 -12.188 -0.375 1 97.38 130 SER B C 1
ATOM 2180 O O . SER B 1 130 ? -17.484 -12.078 0.068 1 97.38 130 SER B O 1
ATOM 2182 N N . GLN B 1 131 ? -15.625 -13.219 -0.062 1 96.44 131 GLN B N 1
ATOM 2183 C CA . GLN B 1 131 ? -16.125 -14.297 0.786 1 96.44 131 GLN B CA 1
ATOM 2184 C C . GLN B 1 131 ? -15.438 -14.289 2.15 1 96.44 131 GLN B C 1
ATOM 2186 O O . GLN B 1 131 ? -14.227 -14.078 2.24 1 96.44 131 GLN B O 1
ATOM 2191 N N . GLY B 1 132 ? -16.281 -14.406 3.146 1 92.69 132 GLY B N 1
ATOM 2192 C CA . GLY B 1 132 ? -15.727 -14.609 4.473 1 92.69 132 GLY B CA 1
ATOM 2193 C C . GLY B 1 132 ? -15.43 -13.312 5.195 1 92.69 132 GLY B C 1
ATOM 2194 O O . GLY B 1 132 ? -14.492 -13.242 6 1 92.69 132 GLY B O 1
ATOM 2195 N N . PHE B 1 133 ? -16.016 -12.266 4.859 1 92.44 133 PHE B N 1
ATOM 2196 C CA . PHE B 1 133 ? -15.898 -10.977 5.527 1 92.44 133 PHE B CA 1
ATOM 2197 C C . PHE B 1 133 ? -17.234 -10.547 6.125 1 92.44 133 PHE B C 1
ATOM 2199 O O . PHE B 1 133 ? -18.25 -10.484 5.422 1 92.44 133 PHE B O 1
ATOM 2206 N N . THR B 1 134 ? -17.281 -10.297 7.375 1 92 134 THR B N 1
ATOM 2207 C CA . THR B 1 134 ? -18.531 -10.117 8.086 1 92 134 THR B CA 1
ATOM 2208 C C . THR B 1 134 ? -18.938 -8.648 8.109 1 92 134 THR B C 1
ATOM 2210 O O . THR B 1 134 ? -20.109 -8.328 8.312 1 92 134 THR B O 1
ATOM 2213 N N . GLU B 1 135 ? -18.047 -7.746 7.922 1 91.62 135 GLU B N 1
ATOM 2214 C CA . GLU B 1 135 ? -18.297 -6.324 8.125 1 91.62 135 GLU B CA 1
ATOM 2215 C C . GLU B 1 135 ? -18.891 -5.688 6.871 1 91.62 135 GLU B C 1
ATOM 2217 O O . GLU B 1 135 ? -19.328 -4.531 6.902 1 91.62 135 GLU B O 1
ATOM 2222 N N . ALA B 1 136 ? -18.969 -6.422 5.773 1 93.38 136 ALA B N 1
ATOM 2223 C CA . ALA B 1 136 ? -19.594 -5.953 4.535 1 93.38 136 ALA B CA 1
ATOM 2224 C C . ALA B 1 136 ? -20.156 -7.113 3.729 1 93.38 136 ALA B C 1
ATOM 2226 O O . ALA B 1 136 ? -19.703 -8.25 3.85 1 93.38 136 ALA B O 1
ATOM 2227 N N . THR B 1 137 ? -21.125 -6.832 2.902 1 95.12 137 THR B N 1
ATOM 2228 C CA . THR B 1 137 ? -21.672 -7.859 2.029 1 95.12 137 THR B CA 1
ATOM 2229 C C . THR B 1 137 ? -20.781 -8.078 0.815 1 95.12 137 THR B C 1
ATOM 2231 O O . THR B 1 137 ? -19.984 -7.207 0.463 1 95.12 137 THR B O 1
ATOM 2234 N N . PRO B 1 138 ? -20.891 -9.219 0.203 1 96.56 138 PRO B N 1
ATOM 2235 C CA . PRO B 1 138 ? -20.156 -9.445 -1.041 1 96.56 138 PRO B CA 1
ATOM 2236 C C . PRO B 1 138 ? -20.438 -8.383 -2.1 1 96.56 138 PRO B C 1
ATOM 2238 O O . PRO B 1 138 ? -19.531 -7.965 -2.822 1 96.56 138 PRO B O 1
ATOM 2241 N N . ASP B 1 139 ? -21.641 -7.941 -2.184 1 96.12 139 ASP B N 1
ATOM 2242 C CA . ASP B 1 139 ? -22.031 -6.938 -3.17 1 96.12 139 ASP B CA 1
ATOM 2243 C C . ASP B 1 139 ? -21.328 -5.605 -2.896 1 96.12 139 ASP B C 1
ATOM 2245 O O . ASP B 1 139 ? -20.922 -4.906 -3.828 1 96.12 139 ASP B O 1
ATOM 2249 N N . ASP B 1 140 ? -21.219 -5.258 -1.667 1 94.5 140 ASP B N 1
ATOM 2250 C CA . ASP B 1 140 ? -20.484 -4.051 -1.285 1 94.5 140 ASP B CA 1
ATOM 2251 C C . ASP B 1 140 ? -19.031 -4.113 -1.75 1 94.5 140 ASP B C 1
ATOM 2253 O O . ASP B 1 140 ? -18.5 -3.133 -2.279 1 94.5 140 ASP B O 1
ATOM 2257 N N . LEU B 1 141 ? -18.438 -5.195 -1.536 1 96.12 141 LEU B N 1
ATOM 2258 C CA . LEU B 1 141 ? -17.031 -5.375 -1.896 1 96.12 141 LEU B CA 1
ATOM 2259 C C . LEU B 1 141 ? -16.859 -5.352 -3.41 1 96.12 141 LEU B C 1
ATOM 2261 O O . LEU B 1 141 ? -15.914 -4.73 -3.918 1 96.12 141 LEU B O 1
ATOM 2265 N N . LYS B 1 142 ? -17.734 -5.996 -4.133 1 96.88 142 LYS B N 1
ATOM 2266 C CA . LYS B 1 142 ? -17.672 -5.984 -5.59 1 96.88 142 LYS B CA 1
ATOM 2267 C C . LYS B 1 142 ? -17.906 -4.578 -6.137 1 96.88 142 LYS B C 1
ATOM 2269 O O . LYS B 1 142 ? -17.328 -4.207 -7.164 1 96.88 142 LYS B O 1
ATOM 2274 N N . CYS B 1 143 ? -18.75 -3.797 -5.477 1 96.25 143 CYS B N 1
ATOM 2275 C CA . CYS B 1 143 ? -18.984 -2.406 -5.859 1 96.25 143 CYS B CA 1
ATOM 2276 C C . CYS B 1 143 ? -17.703 -1.585 -5.703 1 96.25 143 CYS B C 1
ATOM 2278 O O . CYS B 1 143 ? -17.438 -0.692 -6.508 1 96.25 143 CYS B O 1
ATOM 2280 N N . GLY B 1 144 ? -16.969 -1.828 -4.633 1 96.06 144 GLY B N 1
ATOM 2281 C CA . GLY B 1 144 ? -15.695 -1.154 -4.453 1 96.06 144 GLY B CA 1
ATOM 2282 C C . GLY B 1 144 ? -14.727 -1.384 -5.602 1 96.06 144 GLY B C 1
ATOM 2283 O O . GLY B 1 144 ? -14.094 -0.443 -6.086 1 96.06 144 GLY B O 1
ATOM 2284 N N . LEU B 1 145 ? -14.625 -2.627 -6.02 1 96.69 145 LEU B N 1
ATOM 2285 C CA . LEU B 1 145 ? -13.75 -2.965 -7.137 1 96.69 145 LEU B CA 1
ATOM 2286 C C . LEU B 1 145 ? -14.219 -2.283 -8.422 1 96.69 145 LEU B C 1
ATOM 2288 O O . LEU B 1 145 ? -13.398 -1.818 -9.211 1 96.69 145 LEU B O 1
ATOM 2292 N N . LYS B 1 146 ? -15.539 -2.262 -8.641 1 97.38 146 LYS B N 1
ATOM 2293 C CA . LYS B 1 146 ? -16.094 -1.567 -9.805 1 97.38 146 LYS B CA 1
ATOM 2294 C C . LYS B 1 146 ? -15.734 -0.086 -9.781 1 97.38 146 LYS B C 1
ATOM 2296 O O . LYS B 1 146 ? -15.391 0.489 -10.82 1 97.38 146 LYS B O 1
ATOM 2301 N N . SER B 1 147 ? -15.82 0.561 -8.609 1 97.94 147 SER B N 1
ATOM 2302 C CA . SER B 1 147 ? -15.445 1.962 -8.453 1 97.94 147 SER B CA 1
ATOM 2303 C C . SER B 1 147 ? -13.961 2.174 -8.75 1 97.94 147 SER B C 1
ATOM 2305 O O . SER B 1 147 ? -13.578 3.189 -9.336 1 97.94 147 SER B O 1
ATOM 2307 N N . MET B 1 148 ? -13.156 1.185 -8.328 1 98 148 MET B N 1
ATOM 2308 C CA . MET B 1 148 ? -11.727 1.258 -8.609 1 98 148 MET B CA 1
ATOM 2309 C C . MET B 1 148 ? -11.469 1.279 -10.109 1 98 148 MET B C 1
ATOM 2311 O O . MET B 1 148 ? -10.641 2.061 -10.586 1 98 148 MET B O 1
ATOM 2315 N N . LYS B 1 149 ? -12.148 0.436 -10.828 1 96.75 149 LYS B N 1
ATOM 2316 C CA . LYS B 1 149 ? -12 0.395 -12.281 1 96.75 149 LYS B CA 1
ATOM 2317 C C . LYS B 1 149 ? -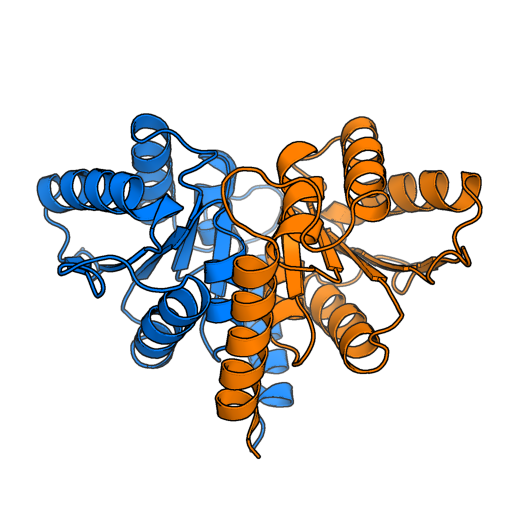12.43 1.715 -12.914 1 96.75 149 LYS B C 1
ATOM 2319 O O . LYS B 1 149 ? -11.828 2.166 -13.891 1 96.75 149 LYS B O 1
ATOM 2324 N N . ALA B 1 150 ? -13.445 2.359 -12.367 1 96.62 150 ALA B N 1
ATOM 2325 C CA . ALA B 1 150 ? -13.906 3.654 -12.867 1 96.62 150 ALA B CA 1
ATOM 2326 C C . ALA B 1 150 ? -12.852 4.734 -12.641 1 96.62 150 ALA B C 1
ATOM 2328 O O . ALA B 1 150 ? -12.625 5.586 -13.508 1 96.62 150 ALA B O 1
ATOM 2329 N N . VAL B 1 151 ? -12.234 4.707 -11.484 1 96.56 151 VAL B N 1
ATOM 2330 C CA . VAL B 1 151 ? -11.172 5.656 -11.164 1 96.56 151 VAL B CA 1
ATOM 2331 C C . VAL B 1 151 ? -10.008 5.477 -12.125 1 96.56 151 VAL B C 1
ATOM 2333 O O . VAL B 1 151 ? -9.453 6.457 -12.633 1 96.56 151 VAL B O 1
ATOM 2336 N N . GLU B 1 152 ? -9.609 4.219 -12.344 1 96.75 152 GLU B N 1
ATOM 2337 C CA . GLU B 1 152 ? -8.516 3.918 -13.258 1 96.75 152 GLU B CA 1
ATOM 2338 C C . GLU B 1 152 ? -8.828 4.41 -14.672 1 96.75 152 GLU B C 1
ATOM 2340 O O . GLU B 1 152 ? -7.953 4.957 -15.344 1 96.75 152 GLU B O 1
ATOM 2345 N N . ASN B 1 153 ? -10.039 4.219 -15.133 1 95.81 153 ASN B N 1
ATOM 2346 C CA . ASN B 1 153 ? -10.43 4.676 -16.453 1 95.81 153 ASN B CA 1
ATOM 2347 C C . ASN B 1 153 ? -10.289 6.191 -16.594 1 95.81 153 ASN B C 1
ATOM 2349 O O . ASN B 1 153 ? -9.945 6.695 -17.656 1 95.81 153 ASN B O 1
ATOM 2353 N N . ARG B 1 154 ? -10.547 6.879 -15.547 1 95.06 154 ARG B N 1
ATOM 2354 C CA . ARG B 1 154 ? -10.438 8.336 -15.555 1 95.06 154 ARG B CA 1
ATOM 2355 C C . ARG B 1 154 ? -8.977 8.773 -15.539 1 95.06 154 ARG B C 1
ATOM 2357 O O . ARG B 1 154 ? -8.602 9.727 -16.234 1 95.06 154 ARG B O 1
ATOM 2364 N N . ILE B 1 155 ? -8.188 8.109 -14.859 1 94.56 155 ILE B N 1
ATOM 2365 C CA . ILE B 1 155 ? -6.812 8.523 -14.625 1 94.56 155 ILE B CA 1
ATOM 2366 C C . ILE B 1 155 ? -5.949 8.141 -15.828 1 94.56 155 ILE B C 1
ATOM 2368 O O . ILE B 1 155 ? -5.105 8.922 -16.266 1 94.56 155 ILE B O 1
ATOM 2372 N N . TYR B 1 156 ? -6.113 6.91 -16.328 1 89.81 156 TYR B N 1
ATOM 2373 C CA . TYR B 1 156 ? -5.242 6.379 -17.375 1 89.81 156 TYR B CA 1
ATOM 2374 C C . TYR B 1 156 ? -5.828 6.629 -18.75 1 89.81 156 TYR B C 1
ATOM 2376 O O . TYR B 1 156 ? -5.27 6.188 -19.766 1 89.81 156 TYR B O 1
ATOM 2384 N N . LYS B 1 157 ? -7.219 7.508 -18.906 1 65.06 157 LYS B N 1
ATOM 2385 C CA . LYS B 1 157 ? -7.934 7.789 -20.141 1 65.06 157 LYS B CA 1
ATOM 2386 C C . LYS B 1 157 ? -6.965 7.988 -21.312 1 65.06 157 LYS B C 1
ATOM 2388 O O . LYS B 1 157 ? -7.258 7.609 -22.438 1 65.06 157 LYS B O 1
ATOM 2393 N N . SER B 1 158 ? -5.637 8.367 -21.453 1 42.81 158 SER B N 1
ATOM 2394 C CA . SER B 1 158 ? -5.383 8.531 -22.891 1 42.81 158 SER B CA 1
ATOM 2395 C C . SER B 1 158 ? -5.195 7.18 -23.562 1 42.81 158 SER B C 1
ATOM 2397 O O . SER B 1 158 ? -4.762 6.215 -22.938 1 42.81 158 SER B O 1
#

Sequence (316 aa):
MEKKIIIMGADPSGYELKNSVKEHLLAKNYTIKDITESGPIGYCDVGDKVGEIISEHPEYVGFAFCGTGMGVSISANKHKNVYCGVCESVTTARFCKIINNCNMLSMGGLLITPFKANMMVDAYLEATFSQGFTEATPDDLKCGLKSMKAVENRIYKSMEKKIIIMGADPSGYELKNSVKEHLLAKNYTIKDITESGPIGYCDVGDKVGEIISEHPEYVGFAFCGTGMGVSISANKHKNVYCGVCESVTTARFCKIINNCNMLSMGGLLITPFKANMMVDAYLEATFSQGFTEATPDDLKCGLKSMKAVENRIYKS